Protein AF-A0A9E4C885-F1 (afdb_monomer_lite)

Foldseek 3Di:
DPVVVVVVVVVLVVVVVVPCVPDVPPPPLVVVLVVLCCLLPVVLVVVVVCCVVVVDVDPCVVVCVVSLVSLVVSLVVQLVSDDDPVNVVSNVVSVVVSCVSCVVCVVCVVPVPHVQQWDDPLQVQLVVCQVVCVVHLAEEEEAQLDPLLQCQLPDPDPVSQVVLCCSAVPPNHHDPSRNVHYFYARNPQSLRGDPVNLVSQQVDQKHKYKHQARDPVRVVRNLVSVLVNCVVSNGFRCWDDWDDDGRI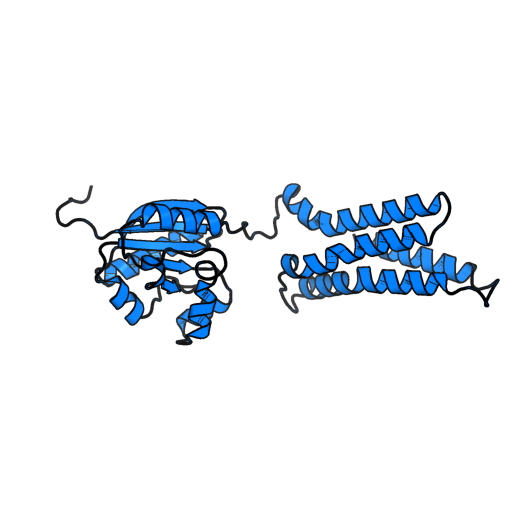IITMGGRDPPPDDDD

pLDDT: mean 81.78, std 16.08, range [41.09, 98.31]

Structure (mmCIF, N/CA/C/O backbone):
data_AF-A0A9E4C885-F1
#
_entry.id   AF-A0A9E4C885-F1
#
loop_
_atom_site.group_PDB
_atom_site.id
_atom_site.type_symbol
_atom_site.label_atom_id
_atom_site.label_alt_id
_atom_site.label_comp_id
_atom_site.label_asym_id
_atom_site.label_entity_id
_atom_site.label_seq_id
_atom_site.pdbx_PDB_ins_code
_atom_site.Cartn_x
_atom_site.Cartn_y
_atom_site.Cartn_z
_atom_site.occupancy
_atom_site.B_iso_or_equiv
_atom_site.auth_seq_id
_atom_site.auth_comp_id
_atom_site.auth_asym_id
_atom_site.auth_atom_id
_atom_site.pdbx_PDB_model_num
ATOM 1 N N . LEU A 1 1 ? 10.538 15.537 -28.843 1.00 47.25 1 LEU A N 1
ATOM 2 C CA . LEU A 1 1 ? 11.527 14.543 -28.350 1.00 47.25 1 LEU A CA 1
ATOM 3 C C . LEU A 1 1 ? 11.621 13.260 -29.200 1.00 47.25 1 LEU A C 1
ATOM 5 O O . LEU A 1 1 ? 12.678 12.651 -29.191 1.00 47.25 1 LEU A O 1
ATOM 9 N N . ALA A 1 2 ? 10.610 12.882 -29.999 1.00 41.09 2 ALA A N 1
ATOM 10 C CA . ALA A 1 2 ? 10.644 11.671 -30.845 1.00 41.09 2 ALA A CA 1
ATOM 11 C C . ALA A 1 2 ? 11.441 11.783 -32.171 1.00 41.09 2 ALA A C 1
ATOM 13 O O . ALA A 1 2 ? 11.669 10.780 -32.840 1.00 41.09 2 ALA A O 1
ATOM 14 N N . LEU A 1 3 ? 11.886 12.983 -32.563 1.00 43.06 3 LEU A N 1
ATOM 15 C CA . LEU A 1 3 ? 12.549 13.202 -33.858 1.00 43.06 3 LEU A CA 1
ATOM 16 C C . LEU A 1 3 ? 13.995 12.688 -33.902 1.00 43.06 3 LEU A C 1
ATOM 18 O O . LEU A 1 3 ? 14.426 12.196 -34.937 1.00 43.06 3 LEU A O 1
ATOM 22 N N . ALA A 1 4 ? 14.732 12.748 -32.791 1.00 47.22 4 ALA A N 1
ATOM 23 C CA . ALA A 1 4 ? 16.130 12.318 -32.734 1.00 47.22 4 ALA A CA 1
ATOM 24 C C . ALA A 1 4 ? 16.346 10.813 -33.028 1.00 47.22 4 ALA A C 1
ATOM 26 O O . ALA A 1 4 ? 17.203 10.503 -33.860 1.00 47.22 4 ALA A O 1
ATOM 27 N N . PRO A 1 5 ? 15.582 9.868 -32.437 1.00 49.72 5 PRO A N 1
ATOM 28 C CA . PRO A 1 5 ? 15.747 8.445 -32.747 1.00 49.72 5 PRO A CA 1
ATOM 29 C C . PRO A 1 5 ? 15.300 8.101 -34.173 1.00 49.72 5 PRO A C 1
ATOM 31 O O . PRO A 1 5 ? 15.963 7.312 -34.843 1.00 49.72 5 PRO A O 1
ATOM 34 N N . ALA A 1 6 ? 14.238 8.742 -34.675 1.00 55.00 6 ALA A N 1
ATOM 35 C CA . ALA A 1 6 ? 13.789 8.575 -36.056 1.00 55.00 6 ALA A CA 1
ATOM 36 C C . ALA A 1 6 ? 14.843 9.071 -37.062 1.00 55.00 6 ALA A C 1
ATOM 38 O O . ALA A 1 6 ? 15.083 8.416 -38.075 1.00 55.00 6 ALA A O 1
ATOM 39 N N . LEU A 1 7 ? 15.531 10.178 -36.756 1.00 57.69 7 LEU A N 1
ATOM 40 C CA . LEU A 1 7 ? 16.620 10.693 -37.585 1.00 57.69 7 LEU A CA 1
ATOM 41 C C . LEU A 1 7 ? 17.836 9.758 -37.572 1.00 57.69 7 LEU A C 1
ATOM 43 O O . LEU A 1 7 ? 18.427 9.518 -38.620 1.00 57.69 7 LEU A O 1
ATOM 47 N N . ALA A 1 8 ? 18.197 9.202 -36.411 1.00 59.59 8 ALA A N 1
ATOM 48 C CA . ALA A 1 8 ? 19.304 8.252 -36.295 1.00 59.59 8 ALA A CA 1
ATOM 49 C C . ALA A 1 8 ? 19.030 6.959 -37.085 1.00 59.59 8 ALA A C 1
ATOM 51 O O . ALA A 1 8 ? 19.899 6.498 -37.827 1.00 59.59 8 ALA A O 1
ATOM 52 N N . LEU A 1 9 ? 17.801 6.433 -37.007 1.00 59.72 9 LEU A N 1
ATOM 53 C CA . LEU A 1 9 ? 17.333 5.300 -37.814 1.00 59.72 9 LEU A CA 1
ATOM 54 C C . LEU A 1 9 ? 17.328 5.625 -39.312 1.00 59.72 9 LEU A C 1
ATOM 56 O O . LEU A 1 9 ? 17.815 4.827 -40.111 1.00 59.72 9 LEU A O 1
ATOM 60 N N . ALA A 1 10 ? 16.848 6.809 -39.700 1.00 63.91 10 ALA A N 1
ATOM 61 C CA . ALA A 1 10 ? 16.803 7.235 -41.098 1.00 63.91 10 ALA A CA 1
ATOM 62 C C . ALA A 1 10 ? 18.205 7.451 -41.695 1.00 63.91 10 ALA A C 1
ATOM 64 O O . ALA A 1 10 ? 18.460 7.070 -42.839 1.00 63.91 10 ALA A O 1
ATOM 65 N N . VAL A 1 11 ? 19.140 8.023 -40.929 1.00 71.12 11 VAL A N 1
ATOM 66 C CA . VAL A 1 11 ? 20.536 8.210 -41.357 1.00 71.12 11 VAL A CA 1
ATOM 67 C C . VAL A 1 11 ? 21.255 6.865 -41.456 1.00 71.12 11 VAL A C 1
ATOM 69 O O . VAL A 1 11 ? 21.945 6.628 -42.449 1.00 71.12 11 VAL A O 1
ATOM 72 N N . ALA A 1 12 ? 21.048 5.960 -40.494 1.00 63.94 12 ALA A N 1
ATOM 73 C CA . ALA A 1 12 ? 21.594 4.605 -40.543 1.00 63.94 12 ALA A CA 1
ATOM 74 C C . ALA A 1 12 ? 21.052 3.815 -41.749 1.00 63.94 12 ALA A C 1
ATOM 76 O O . ALA A 1 12 ? 21.836 3.237 -42.503 1.00 63.94 12 ALA A O 1
ATOM 77 N N . ALA A 1 13 ? 19.741 3.877 -42.004 1.00 64.19 13 ALA A N 1
ATOM 78 C CA . ALA A 1 13 ? 19.102 3.245 -43.160 1.00 64.19 13 ALA A CA 1
ATOM 79 C C . ALA A 1 13 ? 19.601 3.829 -44.493 1.00 64.19 13 ALA A C 1
ATOM 81 O O . ALA A 1 13 ? 19.887 3.093 -45.437 1.00 64.19 13 ALA A O 1
ATOM 82 N N . ARG A 1 14 ? 19.785 5.154 -44.574 1.00 72.56 14 ARG A N 1
ATOM 83 C CA . ARG A 1 14 ? 20.284 5.826 -45.785 1.00 72.56 14 ARG A CA 1
ATOM 84 C C . ARG A 1 14 ? 21.759 5.529 -46.059 1.00 72.56 14 ARG A C 1
ATOM 86 O O . ARG A 1 14 ? 22.156 5.429 -47.220 1.00 72.56 14 ARG A O 1
ATOM 93 N N . GLN A 1 15 ? 22.579 5.381 -45.020 1.00 68.25 15 GLN A N 1
ATOM 94 C CA . GLN A 1 15 ? 23.970 4.941 -45.167 1.00 68.25 15 GLN A CA 1
ATOM 95 C C . GLN A 1 15 ? 24.062 3.460 -45.559 1.00 68.25 15 GLN A C 1
ATOM 97 O O . GLN A 1 15 ? 24.902 3.118 -46.391 1.00 68.25 15 GLN A O 1
ATOM 102 N N . ALA A 1 16 ? 23.169 2.610 -45.042 1.00 56.16 16 ALA A N 1
ATOM 103 C CA . ALA A 1 16 ? 23.054 1.206 -45.441 1.00 56.16 16 ALA A CA 1
ATOM 104 C C . ALA A 1 16 ? 22.648 1.065 -46.919 1.00 56.16 16 ALA A C 1
ATOM 106 O O . ALA A 1 16 ? 23.316 0.363 -47.674 1.00 56.16 16 ALA A O 1
ATOM 107 N N . ALA A 1 17 ? 21.657 1.838 -47.376 1.00 61.31 17 ALA A N 1
ATOM 108 C CA . ALA A 1 17 ? 21.229 1.860 -48.779 1.00 61.31 17 ALA A CA 1
ATOM 109 C C . ALA A 1 17 ? 22.331 2.327 -49.752 1.00 61.31 17 ALA A C 1
ATOM 111 O O . ALA A 1 17 ? 22.323 1.967 -50.928 1.00 61.31 17 ALA A O 1
ATOM 112 N N . ARG A 1 18 ? 23.296 3.127 -49.275 1.00 63.19 18 ARG A N 1
ATOM 113 C CA . ARG A 1 18 ? 24.460 3.558 -50.067 1.00 63.19 18 ARG A CA 1
ATOM 114 C C . ARG A 1 18 ? 25.594 2.529 -50.096 1.00 63.19 18 ARG A C 1
ATOM 116 O O . ARG A 1 18 ? 26.367 2.548 -51.049 1.00 63.19 18 ARG A O 1
ATOM 123 N N . ARG A 1 19 ? 25.708 1.660 -49.085 1.00 57.56 19 ARG A N 1
ATOM 124 C CA . ARG A 1 19 ? 26.754 0.621 -49.000 1.00 57.56 19 ARG A CA 1
ATOM 125 C C . ARG A 1 19 ? 26.338 -0.707 -49.635 1.00 57.56 19 ARG A C 1
ATOM 127 O O . ARG A 1 19 ? 27.160 -1.307 -50.315 1.00 57.56 19 ARG A O 1
ATOM 134 N N . GLY A 1 20 ? 25.057 -1.076 -49.558 1.00 48.47 20 GLY A N 1
ATOM 135 C CA . GLY A 1 20 ? 24.509 -2.311 -50.144 1.00 48.47 20 GLY A CA 1
ATOM 136 C C . GLY A 1 20 ? 24.522 -2.387 -51.678 1.00 48.47 20 GLY A C 1
ATOM 137 O O . GLY A 1 20 ? 23.956 -3.309 -52.251 1.00 48.47 20 GLY A O 1
ATOM 138 N N . ARG A 1 21 ? 25.152 -1.425 -52.365 1.00 54.28 21 ARG A N 1
ATOM 139 C CA . ARG A 1 21 ? 25.348 -1.452 -53.819 1.00 54.28 21 ARG A CA 1
ATOM 140 C C . ARG A 1 21 ? 26.743 -1.943 -54.230 1.00 54.28 21 ARG A C 1
ATOM 142 O O . ARG A 1 21 ? 27.025 -1.922 -55.424 1.00 54.28 21 ARG A O 1
ATOM 149 N N . ARG A 1 22 ? 27.617 -2.330 -53.284 1.00 53.62 22 ARG A N 1
ATOM 150 C CA . ARG A 1 22 ? 28.984 -2.777 -53.607 1.00 53.62 22 ARG A CA 1
ATOM 151 C C . ARG A 1 22 ? 29.329 -4.228 -53.260 1.00 53.62 22 ARG A C 1
ATOM 153 O O . ARG A 1 22 ? 29.942 -4.831 -54.122 1.00 53.62 22 ARG A O 1
ATOM 160 N N . ASP A 1 23 ? 28.874 -4.837 -52.160 1.00 51.31 23 ASP A N 1
ATOM 161 C CA . ASP A 1 23 ? 29.343 -6.193 -51.800 1.00 51.31 23 ASP A CA 1
ATOM 162 C C . ASP A 1 23 ? 28.235 -7.064 -51.172 1.00 51.31 23 ASP A C 1
ATOM 164 O O . ASP A 1 23 ? 28.004 -7.056 -49.968 1.00 51.31 23 ASP A O 1
ATOM 168 N N . ALA A 1 24 ? 27.513 -7.828 -51.997 1.00 53.56 24 ALA A N 1
ATOM 169 C CA . ALA A 1 24 ? 26.330 -8.594 -51.577 1.00 53.56 24 ALA A CA 1
ATOM 170 C C . ALA A 1 24 ? 26.622 -9.945 -50.880 1.00 53.56 24 ALA A C 1
ATOM 172 O O . ALA A 1 24 ? 25.682 -10.685 -50.603 1.00 53.56 24 ALA A O 1
ATOM 173 N N . ALA A 1 25 ? 27.883 -10.290 -50.592 1.00 51.50 25 ALA A N 1
ATOM 174 C CA . ALA A 1 25 ? 28.238 -11.618 -50.069 1.00 51.50 25 ALA A CA 1
ATOM 175 C C . ALA A 1 25 ? 28.645 -11.658 -48.579 1.00 51.50 25 ALA A C 1
ATOM 177 O O . ALA A 1 25 ? 28.503 -12.711 -47.967 1.00 51.50 25 ALA A O 1
ATOM 178 N N . ASP A 1 26 ? 29.042 -10.537 -47.960 1.00 55.53 26 ASP A N 1
ATOM 179 C CA . ASP A 1 26 ? 29.530 -10.507 -46.560 1.00 55.53 26 ASP A CA 1
ATOM 180 C C . ASP A 1 26 ? 28.635 -9.706 -45.583 1.00 55.53 26 ASP A C 1
ATOM 182 O O . ASP A 1 26 ? 28.930 -9.568 -44.390 1.00 55.53 26 ASP A O 1
ATOM 186 N N . ASP A 1 27 ? 27.492 -9.196 -46.049 1.00 57.12 27 ASP A N 1
ATOM 187 C CA . ASP A 1 27 ? 26.715 -8.167 -45.349 1.00 57.12 27 ASP A CA 1
ATOM 188 C C . ASP A 1 27 ? 25.654 -8.714 -44.356 1.00 57.12 27 ASP A C 1
ATOM 190 O O . ASP A 1 27 ? 24.484 -8.330 -44.355 1.00 57.12 27 ASP A O 1
ATOM 194 N N . LEU A 1 28 ? 26.082 -9.555 -43.406 1.00 65.19 28 LEU A N 1
ATOM 195 C CA . LEU A 1 28 ? 25.324 -9.883 -42.180 1.00 65.19 28 LEU A CA 1
ATOM 196 C C . LEU A 1 28 ? 25.400 -8.878 -40.994 1.00 65.19 28 LEU A C 1
ATOM 198 O O . LEU A 1 28 ? 24.630 -9.061 -40.041 1.00 65.19 28 LEU A O 1
ATOM 202 N N . PRO A 1 29 ? 26.259 -7.833 -40.942 1.00 71.38 29 PRO A N 1
ATOM 203 C CA . PRO A 1 29 ? 26.382 -7.007 -39.740 1.00 71.38 29 PRO A CA 1
ATOM 204 C C . PRO A 1 29 ? 25.216 -6.023 -39.572 1.00 71.38 29 PRO A C 1
ATOM 206 O O . PRO A 1 29 ? 24.843 -5.713 -38.442 1.00 71.38 29 PRO A O 1
ATOM 209 N N . TRP A 1 30 ? 24.592 -5.561 -40.660 1.00 73.06 30 TRP A N 1
ATOM 210 C CA . TRP A 1 30 ? 23.489 -4.595 -40.579 1.00 73.06 30 TRP A CA 1
ATOM 211 C C . TRP A 1 30 ? 22.196 -5.236 -40.059 1.00 73.06 30 TRP A C 1
ATOM 213 O O . TRP A 1 30 ? 21.499 -4.625 -39.250 1.00 73.06 30 TRP A O 1
ATOM 223 N N . LEU A 1 31 ? 21.913 -6.484 -40.451 1.00 81.94 31 LEU A N 1
ATOM 224 C CA . LEU A 1 31 ? 20.758 -7.232 -39.956 1.00 81.94 31 LEU A CA 1
ATOM 225 C C . LEU A 1 31 ? 20.878 -7.463 -38.445 1.00 81.94 31 LEU A C 1
ATOM 227 O O . LEU A 1 31 ? 19.907 -7.296 -37.713 1.00 81.94 31 LEU A O 1
ATOM 231 N N . ARG A 1 32 ? 22.091 -7.761 -37.958 1.00 81.25 32 ARG A N 1
ATOM 232 C CA . ARG A 1 32 ? 22.380 -7.890 -36.519 1.00 81.25 32 ARG A CA 1
ATOM 233 C C . ARG A 1 32 ? 22.153 -6.574 -35.777 1.00 81.25 32 ARG A C 1
ATOM 235 O O . ARG A 1 32 ? 21.544 -6.579 -34.712 1.00 81.25 32 ARG A O 1
ATOM 242 N N . VAL A 1 33 ? 22.587 -5.445 -36.344 1.00 81.81 33 VAL A N 1
ATOM 243 C CA . VAL A 1 33 ? 22.332 -4.115 -35.763 1.00 81.81 33 VAL A CA 1
ATOM 244 C C . VAL A 1 33 ? 20.832 -3.826 -35.698 1.00 81.81 33 VAL A C 1
ATOM 246 O O . VAL A 1 33 ? 20.358 -3.377 -34.656 1.00 81.81 33 VAL A O 1
ATOM 249 N N . LEU A 1 34 ? 20.087 -4.124 -36.768 1.00 84.31 34 LEU A N 1
ATOM 250 C CA . LEU A 1 34 ? 18.640 -3.922 -36.826 1.00 84.31 34 LEU A CA 1
ATOM 251 C C . LEU A 1 34 ? 17.905 -4.800 -35.806 1.00 84.31 34 LEU A C 1
ATOM 253 O O . LEU A 1 34 ? 17.050 -4.299 -35.088 1.00 84.31 34 LEU A O 1
ATOM 257 N N . LEU A 1 35 ? 18.279 -6.075 -35.682 1.00 85.44 35 LEU A N 1
ATOM 258 C CA . LEU A 1 35 ? 17.707 -6.994 -34.694 1.00 85.44 35 LEU A CA 1
ATOM 259 C C . LEU A 1 35 ? 17.951 -6.513 -33.260 1.00 85.44 35 LEU A C 1
ATOM 261 O O . LEU A 1 35 ? 17.016 -6.471 -32.462 1.00 85.44 35 LEU A O 1
ATOM 265 N N . VAL A 1 36 ? 19.180 -6.091 -32.944 1.00 84.56 36 VAL A N 1
ATOM 266 C CA . VAL A 1 36 ? 19.524 -5.537 -31.624 1.00 84.56 36 VAL A CA 1
ATOM 267 C C . VAL A 1 36 ? 18.758 -4.238 -31.358 1.00 84.56 36 VAL A C 1
ATOM 269 O O . VAL A 1 36 ? 18.263 -4.040 -30.250 1.00 84.56 36 VAL A O 1
ATOM 272 N N . ALA A 1 37 ? 18.601 -3.376 -32.369 1.00 82.81 37 ALA A N 1
ATOM 273 C CA . ALA A 1 37 ? 17.796 -2.162 -32.259 1.00 82.81 37 ALA A CA 1
ATOM 274 C C . ALA A 1 37 ? 16.317 -2.493 -32.005 1.00 82.81 37 ALA A C 1
ATOM 276 O O . ALA A 1 37 ? 15.713 -1.967 -31.074 1.00 82.81 37 ALA A O 1
ATOM 277 N N . CYS A 1 38 ? 15.730 -3.391 -32.797 1.00 87.12 38 CYS A N 1
ATOM 278 C CA . CYS A 1 38 ? 14.342 -3.804 -32.633 1.00 87.12 38 CYS A CA 1
ATOM 279 C C . CYS A 1 38 ? 14.105 -4.382 -31.236 1.00 87.12 38 CYS A C 1
ATOM 281 O O . CYS A 1 38 ? 13.179 -3.957 -30.552 1.00 87.12 38 CYS A O 1
ATOM 283 N N . TRP A 1 39 ? 14.980 -5.276 -30.777 1.00 87.75 39 TRP A N 1
ATOM 284 C CA . TRP A 1 39 ? 14.888 -5.867 -29.446 1.00 87.75 39 TRP A CA 1
ATOM 285 C C . TRP A 1 39 ? 14.998 -4.829 -28.320 1.00 87.75 39 TRP A C 1
ATOM 287 O O . TRP A 1 39 ? 14.226 -4.880 -27.364 1.00 87.75 39 TRP A O 1
ATOM 297 N N . ALA A 1 40 ? 15.910 -3.860 -28.436 1.00 83.50 40 ALA A N 1
ATOM 298 C CA . ALA A 1 40 ? 16.124 -2.865 -27.389 1.00 83.50 40 ALA A CA 1
ATOM 299 C C . ALA A 1 40 ? 15.066 -1.750 -27.360 1.00 83.50 40 ALA A C 1
ATOM 301 O O . ALA A 1 40 ? 14.765 -1.246 -26.280 1.00 83.50 40 ALA A O 1
ATOM 302 N N . PHE A 1 41 ? 14.509 -1.350 -28.511 1.00 81.50 41 PHE A N 1
ATOM 303 C CA . PHE A 1 41 ? 13.662 -0.150 -28.609 1.00 81.50 41 PHE A CA 1
ATOM 304 C C . PHE A 1 41 ? 12.183 -0.427 -28.850 1.00 81.50 41 PHE A C 1
ATOM 306 O O . PHE A 1 41 ? 11.358 0.366 -28.395 1.00 81.50 41 PHE A O 1
ATOM 313 N N . VAL A 1 42 ? 11.816 -1.529 -29.511 1.00 85.69 42 VAL A N 1
ATOM 314 C CA . VAL A 1 42 ? 10.400 -1.816 -29.795 1.00 85.69 42 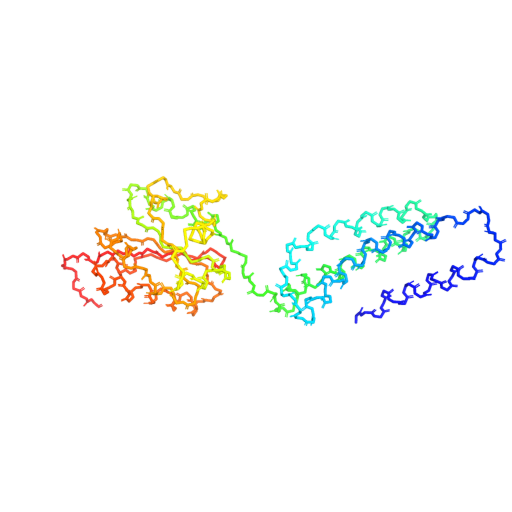VAL A CA 1
ATOM 315 C C . VAL A 1 42 ? 9.614 -2.088 -28.507 1.00 85.69 42 VAL A C 1
ATOM 317 O O . VAL A 1 42 ? 8.597 -1.421 -28.319 1.00 85.69 42 VAL A O 1
ATOM 320 N N . PRO A 1 43 ? 10.058 -2.948 -27.564 1.00 83.69 43 PRO A N 1
ATOM 321 C CA . PRO A 1 43 ? 9.282 -3.203 -26.349 1.00 83.69 43 PRO A CA 1
ATOM 322 C C . PRO A 1 43 ? 9.063 -1.952 -25.474 1.00 83.69 43 PRO A C 1
ATOM 324 O O . PRO A 1 43 ? 7.913 -1.701 -25.106 1.00 83.69 43 PRO A O 1
ATOM 327 N N . PRO A 1 44 ? 10.081 -1.108 -25.180 1.00 77.50 44 PRO A N 1
ATOM 328 C CA . PRO A 1 44 ? 9.857 0.157 -24.477 1.00 77.50 44 PRO A CA 1
ATOM 329 C C . PRO A 1 44 ? 8.939 1.121 -25.233 1.00 77.50 44 PRO A C 1
ATOM 331 O O . PRO A 1 44 ? 8.117 1.782 -24.603 1.00 77.50 44 PRO A O 1
ATOM 334 N N . ALA A 1 45 ? 9.059 1.208 -26.564 1.00 80.25 45 ALA A N 1
ATOM 335 C CA . ALA A 1 45 ? 8.208 2.074 -27.378 1.00 80.25 45 ALA A CA 1
ATOM 336 C C . ALA A 1 45 ? 6.745 1.612 -27.354 1.00 80.25 45 ALA A C 1
ATOM 338 O O . ALA A 1 45 ? 5.851 2.441 -27.196 1.00 80.25 45 ALA A O 1
ATOM 339 N N . CYS A 1 46 ? 6.498 0.301 -27.433 1.00 83.88 46 CYS A N 1
ATOM 340 C CA . CYS A 1 46 ? 5.168 -0.283 -27.270 1.00 83.88 46 CYS A CA 1
ATOM 341 C C . CYS A 1 46 ? 4.611 -0.026 -25.865 1.00 83.88 46 CYS A C 1
ATOM 343 O O . CYS A 1 46 ? 3.473 0.416 -25.741 1.00 83.88 46 CYS A O 1
ATOM 345 N N . LEU A 1 47 ? 5.411 -0.234 -24.813 1.00 78.06 47 LEU A N 1
ATOM 346 C CA . LEU A 1 47 ? 5.007 0.038 -23.429 1.00 78.06 47 LEU A CA 1
ATOM 347 C C . LEU A 1 47 ? 4.633 1.517 -23.236 1.00 78.06 47 LEU A C 1
ATOM 349 O O . LEU A 1 47 ? 3.607 1.833 -22.632 1.00 78.06 47 LEU A O 1
ATOM 353 N N . TRP A 1 48 ? 5.448 2.425 -23.780 1.00 77.12 48 TRP A N 1
ATOM 354 C CA . TRP A 1 48 ? 5.178 3.859 -23.760 1.00 77.12 48 TRP A CA 1
ATOM 355 C C . TRP A 1 48 ? 3.905 4.206 -24.535 1.00 77.12 48 TRP A C 1
ATOM 357 O O . TRP A 1 48 ? 3.067 4.925 -24.003 1.00 77.12 48 TRP A O 1
ATOM 367 N N . ALA A 1 49 ? 3.722 3.665 -25.743 1.00 79.94 49 ALA A N 1
ATOM 368 C CA . ALA A 1 49 ? 2.541 3.916 -26.566 1.00 79.94 49 ALA A CA 1
ATOM 369 C C . ALA A 1 49 ? 1.253 3.420 -25.893 1.00 79.94 49 ALA A C 1
ATOM 371 O O . ALA A 1 49 ? 0.281 4.164 -25.835 1.00 79.94 49 ALA A O 1
ATOM 372 N N . LEU A 1 50 ? 1.262 2.215 -25.313 1.00 80.38 50 LEU A N 1
ATOM 373 C CA . LEU A 1 50 ? 0.125 1.677 -24.554 1.00 80.38 50 LEU A CA 1
ATOM 374 C C . LEU A 1 50 ? -0.248 2.569 -23.365 1.00 80.38 50 LEU A C 1
ATOM 376 O O . LEU A 1 50 ? -1.431 2.761 -23.092 1.00 80.38 50 LEU A O 1
ATOM 380 N N . THR A 1 51 ? 0.760 3.133 -22.695 1.00 71.12 51 THR A N 1
ATOM 381 C CA . THR A 1 51 ? 0.555 4.052 -21.568 1.00 71.12 51 THR A CA 1
ATOM 382 C C . THR A 1 51 ? 0.047 5.416 -22.040 1.00 71.12 51 THR A C 1
ATOM 384 O O . THR A 1 51 ? -0.857 5.978 -21.437 1.00 71.12 51 THR A O 1
ATOM 387 N N . ALA A 1 52 ? 0.616 5.963 -23.118 1.00 73.44 52 ALA A N 1
ATOM 388 C CA . ALA A 1 52 ? 0.255 7.276 -23.652 1.00 73.44 52 ALA A CA 1
ATOM 389 C C . ALA A 1 52 ? -1.150 7.299 -24.272 1.00 73.44 52 ALA A C 1
ATOM 391 O O . ALA A 1 52 ? -1.817 8.328 -24.235 1.00 73.44 52 ALA A O 1
ATOM 392 N N . LEU A 1 53 ? -1.589 6.170 -24.833 1.00 82.38 53 LEU A N 1
ATOM 393 C CA . LEU A 1 53 ? -2.923 5.990 -25.406 1.00 82.38 53 LEU A CA 1
ATOM 394 C C . LEU A 1 53 ? -3.975 5.566 -24.367 1.00 82.38 53 LEU A C 1
ATOM 396 O O . LEU A 1 53 ? -5.117 5.333 -24.745 1.00 82.38 53 LEU A O 1
ATOM 400 N N . ASP A 1 54 ? -3.591 5.430 -23.091 1.00 70.25 54 ASP A N 1
ATOM 401 C CA . ASP A 1 54 ? -4.448 4.979 -21.982 1.00 70.25 54 ASP A CA 1
ATOM 402 C C . ASP A 1 54 ? -5.181 3.647 -22.250 1.00 70.25 54 ASP A C 1
ATOM 404 O O . ASP A 1 54 ? -6.221 3.350 -21.671 1.00 70.25 54 ASP A O 1
ATOM 408 N N . VAL A 1 55 ? -4.627 2.808 -23.135 1.00 77.44 55 VAL A N 1
ATOM 409 C CA . VAL A 1 55 ? -5.194 1.486 -23.465 1.00 77.44 55 VAL A CA 1
ATOM 410 C C . VAL A 1 55 ? -5.047 0.544 -22.272 1.00 77.44 55 VAL A C 1
ATOM 412 O O . VAL A 1 55 ? -5.929 -0.262 -21.985 1.00 77.44 55 VAL A O 1
ATOM 415 N N . ALA A 1 56 ? -3.919 0.653 -21.568 1.00 67.06 56 ALA A N 1
ATOM 416 C CA . ALA A 1 56 ? -3.679 -0.009 -20.298 1.00 67.06 56 ALA A CA 1
ATOM 417 C C . ALA A 1 56 ? -2.767 0.885 -19.440 1.00 67.06 56 ALA A C 1
ATOM 419 O O . ALA A 1 56 ? -1.606 1.087 -19.818 1.00 67.06 56 ALA A O 1
ATOM 420 N N . PRO A 1 57 ? -3.225 1.396 -18.280 1.00 59.16 57 PRO A N 1
ATOM 421 C CA . PRO A 1 57 ? -2.381 2.129 -17.340 1.00 59.16 57 PRO A CA 1
ATOM 422 C C . PRO A 1 57 ? -1.430 1.155 -16.627 1.00 59.16 57 PRO A C 1
ATOM 424 O O . PRO A 1 57 ? -1.578 0.812 -15.451 1.00 59.16 57 PRO A O 1
ATOM 427 N N . LEU A 1 58 ? -0.445 0.655 -17.371 1.00 60.12 58 LEU A N 1
ATOM 428 C CA . LEU A 1 58 ? 0.581 -0.243 -16.870 1.00 60.12 58 LEU A CA 1
ATOM 429 C C . LEU A 1 58 ? 1.460 0.513 -15.875 1.00 60.12 58 LEU A C 1
ATOM 431 O O . LEU A 1 58 ? 1.804 1.680 -16.067 1.00 60.12 58 LEU A O 1
ATOM 435 N N . TRP A 1 59 ? 1.884 -0.162 -14.805 1.00 60.16 59 TRP A N 1
ATOM 436 C CA . TRP A 1 59 ? 2.910 0.372 -13.911 1.00 60.16 59 TRP A CA 1
ATOM 437 C C . TRP A 1 59 ? 4.257 0.333 -14.631 1.00 60.16 59 TRP A C 1
ATOM 439 O O . TRP A 1 59 ? 5.087 -0.540 -14.367 1.00 60.16 59 TRP A O 1
ATOM 449 N N . VAL A 1 60 ? 4.469 1.290 -15.543 1.00 61.09 60 VAL A N 1
ATOM 450 C CA . VAL A 1 60 ? 5.654 1.407 -16.405 1.00 61.09 60 VAL A CA 1
ATOM 451 C C . VAL A 1 60 ? 6.923 1.245 -15.588 1.00 61.09 60 VAL A C 1
ATOM 453 O O . VAL A 1 60 ? 7.837 0.565 -16.021 1.00 61.09 60 VAL A O 1
ATOM 456 N N . ARG A 1 61 ? 6.960 1.760 -14.354 1.00 60.44 61 ARG A N 1
ATOM 457 C CA . ARG A 1 61 ? 8.125 1.629 -13.477 1.00 60.44 61 ARG A CA 1
ATOM 458 C C . ARG A 1 61 ? 8.520 0.180 -13.175 1.00 60.44 61 ARG A C 1
ATOM 460 O O . ARG A 1 61 ? 9.709 -0.082 -13.122 1.00 60.44 61 ARG A O 1
ATOM 467 N N . ARG A 1 62 ? 7.578 -0.753 -12.977 1.00 62.41 62 ARG A N 1
ATOM 468 C CA . ARG A 1 62 ? 7.909 -2.168 -12.703 1.00 62.41 62 ARG A CA 1
ATOM 469 C C . ARG A 1 62 ? 8.288 -2.914 -13.979 1.00 62.41 62 ARG A C 1
ATOM 471 O O . ARG A 1 62 ? 9.272 -3.643 -13.987 1.00 62.41 62 ARG A O 1
ATOM 478 N N . TYR A 1 63 ? 7.546 -2.692 -15.060 1.00 67.06 63 TYR A N 1
ATOM 479 C CA . TYR A 1 63 ? 7.771 -3.394 -16.326 1.00 67.06 63 TYR A CA 1
ATOM 480 C C . TYR A 1 63 ? 8.969 -2.843 -17.114 1.00 67.06 63 TYR A C 1
ATOM 482 O O . TYR A 1 63 ? 9.624 -3.581 -17.846 1.00 67.06 63 TYR A O 1
ATOM 490 N N . ALA A 1 64 ? 9.326 -1.573 -16.910 1.00 70.44 64 ALA A N 1
ATOM 491 C CA . ALA A 1 64 ? 10.499 -0.964 -17.524 1.00 70.44 64 ALA A CA 1
ATOM 492 C C . ALA A 1 64 ? 11.815 -1.464 -16.919 1.00 70.44 64 ALA A C 1
ATOM 494 O O . ALA A 1 64 ? 12.822 -1.370 -17.605 1.00 70.44 64 ALA A O 1
ATOM 495 N N . ILE A 1 65 ? 11.841 -2.033 -15.703 1.00 72.56 65 ILE A N 1
ATOM 496 C CA . ILE A 1 65 ? 13.089 -2.541 -15.094 1.00 72.56 65 ILE A CA 1
ATOM 497 C C . ILE A 1 65 ? 13.716 -3.625 -15.977 1.00 72.56 65 ILE A C 1
ATOM 499 O O . ILE A 1 65 ? 14.910 -3.581 -16.261 1.00 72.56 65 ILE A O 1
ATOM 503 N N . ALA A 1 66 ? 12.907 -4.561 -16.481 1.00 72.44 66 ALA A N 1
ATOM 504 C CA . ALA A 1 66 ? 13.391 -5.588 -17.402 1.00 72.44 66 ALA A CA 1
ATOM 505 C C . ALA A 1 66 ? 13.858 -4.976 -18.735 1.00 72.44 66 ALA A C 1
ATOM 507 O O . ALA A 1 66 ? 14.881 -5.373 -19.291 1.00 72.44 66 ALA A O 1
ATOM 508 N N . ALA A 1 67 ? 13.143 -3.959 -19.218 1.00 75.50 67 ALA A N 1
ATOM 509 C CA . ALA A 1 67 ? 13.462 -3.275 -20.465 1.00 75.50 67 ALA A CA 1
ATOM 510 C C . ALA A 1 67 ? 14.680 -2.331 -20.357 1.00 75.50 67 ALA A C 1
ATOM 512 O O . ALA A 1 67 ? 15.298 -2.015 -21.370 1.00 75.50 67 ALA A O 1
ATOM 513 N N . GLN A 1 68 ? 15.068 -1.907 -19.149 1.00 74.62 68 GLN A N 1
ATOM 514 C CA . GLN A 1 68 ? 16.207 -1.013 -18.898 1.00 74.62 68 GLN A CA 1
ATOM 515 C C . GLN A 1 68 ? 17.563 -1.684 -19.143 1.00 74.62 68 GLN A C 1
ATOM 517 O O . GLN A 1 68 ? 18.539 -0.995 -19.432 1.00 74.62 68 GLN A O 1
ATOM 522 N N . ILE A 1 69 ? 17.641 -3.014 -19.070 1.00 81.62 69 ILE A N 1
ATOM 523 C CA . ILE A 1 69 ? 18.884 -3.752 -19.334 1.00 81.62 69 ILE A CA 1
ATOM 524 C C . ILE A 1 69 ? 19.177 -3.800 -20.843 1.00 81.62 69 ILE A C 1
ATOM 526 O O . ILE A 1 69 ? 20.338 -3.782 -21.258 1.00 81.62 69 ILE A O 1
ATOM 530 N N . ALA A 1 70 ? 18.137 -3.805 -21.681 1.00 81.81 70 ALA A N 1
ATOM 531 C CA . ALA A 1 70 ? 18.278 -3.998 -23.120 1.00 81.81 70 ALA A CA 1
ATOM 532 C C . ALA A 1 70 ? 19.142 -2.923 -23.823 1.00 81.81 70 ALA A C 1
ATOM 534 O O . ALA A 1 70 ? 20.020 -3.303 -24.600 1.00 81.81 70 ALA A O 1
ATOM 535 N N . PRO A 1 71 ? 19.023 -1.613 -23.519 1.00 77.50 71 PRO A N 1
ATOM 536 C CA . PRO A 1 71 ? 19.925 -0.591 -24.056 1.00 77.50 71 PRO A CA 1
ATOM 537 C C . PRO A 1 71 ? 21.395 -0.774 -23.658 1.00 77.50 71 PRO A C 1
ATOM 539 O O . PRO A 1 71 ? 22.276 -0.467 -24.458 1.00 77.50 71 PRO A O 1
ATOM 542 N N . LEU A 1 72 ? 21.679 -1.283 -22.451 1.00 82.19 72 LEU A N 1
ATOM 543 C CA . LEU A 1 72 ? 23.055 -1.531 -21.995 1.00 82.19 72 LEU A CA 1
ATOM 544 C C . LEU A 1 72 ? 23.688 -2.686 -22.775 1.00 82.19 72 LEU A C 1
ATOM 546 O O . LEU A 1 72 ? 24.827 -2.582 -23.235 1.00 82.19 72 LEU A O 1
ATOM 550 N N . VAL A 1 73 ? 22.922 -3.759 -22.986 1.00 84.75 73 VAL A N 1
ATOM 551 C CA . VAL A 1 73 ? 23.344 -4.902 -23.806 1.00 84.75 73 VAL A CA 1
ATOM 552 C C . VAL A 1 73 ? 23.523 -4.476 -25.265 1.00 84.75 73 VAL A C 1
ATOM 554 O O . VAL A 1 73 ? 24.552 -4.775 -25.869 1.00 84.75 73 VAL A O 1
ATOM 557 N N . ALA A 1 74 ? 22.577 -3.710 -25.817 1.00 82.75 74 ALA A N 1
ATOM 558 C CA . ALA A 1 74 ? 22.669 -3.175 -27.173 1.00 82.75 74 ALA A CA 1
ATOM 559 C C . ALA A 1 74 ? 23.902 -2.281 -27.362 1.00 82.75 74 ALA A C 1
ATOM 561 O O . ALA A 1 74 ? 24.610 -2.416 -28.359 1.00 82.75 74 ALA A O 1
ATOM 562 N N . MET A 1 75 ? 24.209 -1.428 -26.379 1.00 82.94 75 MET A N 1
ATOM 563 C CA . MET A 1 75 ? 25.413 -0.598 -26.380 1.00 82.94 75 MET A CA 1
ATOM 564 C C . MET A 1 75 ? 26.684 -1.454 -26.436 1.00 82.94 75 MET A C 1
ATOM 566 O O . MET A 1 75 ? 27.549 -1.195 -27.272 1.00 82.94 75 MET A O 1
ATOM 570 N N . GLY A 1 76 ? 26.790 -2.490 -25.596 1.00 83.94 76 GLY A N 1
ATOM 571 C CA . GLY A 1 76 ? 27.938 -3.403 -25.599 1.00 83.94 76 GLY A CA 1
ATOM 572 C C . GLY A 1 76 ? 28.112 -4.121 -26.940 1.00 83.94 76 GLY A C 1
ATOM 573 O O . GLY A 1 76 ? 29.213 -4.147 -27.497 1.00 83.94 76 GLY A O 1
ATOM 574 N N . LEU A 1 77 ? 27.012 -4.624 -27.506 1.00 84.25 77 LEU A N 1
ATOM 575 C CA . LEU A 1 77 ? 27.010 -5.291 -28.810 1.00 84.25 77 LEU A CA 1
ATOM 576 C C . LEU A 1 77 ? 27.419 -4.341 -29.939 1.00 84.25 77 LEU A C 1
ATOM 578 O O . LEU A 1 77 ? 28.243 -4.698 -30.779 1.00 84.25 77 LEU A O 1
ATOM 582 N N . TRP A 1 78 ? 26.903 -3.113 -29.959 1.00 81.62 78 TRP A N 1
ATOM 583 C CA . TRP A 1 78 ? 27.258 -2.141 -30.991 1.00 81.62 78 TRP A CA 1
ATOM 584 C C . TRP A 1 78 ? 28.701 -1.653 -30.868 1.00 81.62 78 TRP A C 1
ATOM 586 O O . TRP A 1 78 ? 29.390 -1.558 -31.882 1.00 81.62 78 TRP A O 1
ATOM 596 N N . VAL A 1 79 ? 29.207 -1.415 -29.656 1.00 82.81 79 VAL A N 1
ATOM 597 C CA . VAL A 1 79 ? 30.627 -1.076 -29.451 1.00 82.81 79 VAL A CA 1
ATOM 598 C C . VAL A 1 79 ? 31.544 -2.198 -29.953 1.00 82.81 79 VAL A C 1
ATOM 600 O O . VAL A 1 79 ? 32.603 -1.899 -30.505 1.00 82.81 79 VAL A O 1
ATOM 603 N N . GLY A 1 80 ? 31.134 -3.464 -29.819 1.00 81.38 80 GLY A N 1
ATOM 604 C CA . GLY A 1 80 ? 31.860 -4.613 -30.370 1.00 81.38 80 GLY A CA 1
ATOM 605 C C . GLY A 1 80 ? 31.783 -4.735 -31.898 1.00 81.38 80 GLY A C 1
ATOM 606 O O . GLY A 1 80 ? 32.742 -5.181 -32.526 1.00 81.38 80 GLY A O 1
ATOM 607 N N . LEU A 1 81 ? 30.668 -4.319 -32.508 1.00 81.38 81 LEU A N 1
ATOM 608 C CA . LEU A 1 81 ? 30.452 -4.386 -33.960 1.00 81.38 81 LEU A CA 1
ATOM 609 C C . LEU A 1 81 ? 31.132 -3.241 -34.730 1.00 81.38 81 LEU A C 1
ATOM 611 O O . LEU A 1 81 ? 31.549 -3.435 -35.872 1.00 81.38 81 LEU A O 1
ATOM 615 N N . PHE A 1 82 ? 31.266 -2.052 -34.136 1.00 80.06 82 PHE A N 1
ATOM 616 C CA . PHE A 1 82 ? 31.888 -0.895 -34.788 1.00 80.06 82 PHE A CA 1
ATOM 617 C C . PHE A 1 82 ? 33.379 -0.765 -34.441 1.00 80.06 82 PHE A C 1
ATOM 619 O O . PHE A 1 82 ? 33.781 -0.798 -33.281 1.00 80.06 82 PHE A O 1
ATOM 626 N N . ARG A 1 83 ? 34.226 -0.529 -35.453 1.00 81.25 83 ARG A N 1
ATOM 627 C CA . ARG A 1 83 ? 35.663 -0.246 -35.272 1.00 81.25 83 ARG A CA 1
ATOM 628 C C . ARG A 1 83 ? 35.965 1.257 -35.358 1.00 81.25 83 ARG A C 1
ATOM 630 O O . ARG A 1 83 ? 35.221 2.028 -35.963 1.00 81.25 83 ARG A O 1
ATOM 637 N N . GLY A 1 84 ? 37.084 1.676 -34.763 1.00 85.25 84 GLY A N 1
ATOM 638 C CA . GLY A 1 84 ? 37.591 3.052 -34.849 1.00 85.25 84 GLY A CA 1
ATOM 639 C C . GLY A 1 84 ? 36.795 4.080 -34.034 1.00 85.25 84 GLY A C 1
ATOM 640 O O . GLY A 1 84 ? 36.117 3.737 -33.068 1.00 85.25 84 GLY A O 1
ATOM 641 N N . ARG A 1 85 ? 36.883 5.367 -34.409 1.00 84.50 85 ARG A N 1
ATOM 642 C CA . ARG A 1 85 ? 36.224 6.487 -33.697 1.00 84.50 85 ARG A CA 1
ATOM 643 C C . ARG A 1 85 ? 34.694 6.373 -33.656 1.00 84.50 85 ARG A C 1
ATOM 645 O O . ARG A 1 85 ? 34.075 6.897 -32.735 1.00 84.50 85 ARG A O 1
ATOM 652 N N . THR A 1 86 ? 34.089 5.649 -34.595 1.00 79.00 86 THR A N 1
ATOM 653 C CA . THR A 1 86 ? 32.635 5.439 -34.676 1.00 79.00 86 THR A CA 1
ATOM 654 C C . THR A 1 86 ? 32.071 4.740 -33.437 1.00 79.00 86 THR A C 1
ATOM 656 O O . THR A 1 86 ? 30.975 5.081 -33.002 1.00 79.00 86 THR A O 1
ATOM 659 N N . ARG A 1 87 ? 32.829 3.828 -32.805 1.00 83.44 87 ARG A N 1
ATOM 660 C CA . ARG A 1 87 ? 32.374 3.103 -31.602 1.00 83.44 87 ARG A CA 1
ATOM 661 C C . ARG A 1 87 ? 32.077 4.032 -30.422 1.00 83.44 87 ARG A C 1
ATOM 663 O O . ARG A 1 87 ? 31.135 3.794 -29.677 1.00 83.44 87 ARG A O 1
ATOM 670 N N . TRP A 1 88 ? 32.851 5.110 -30.282 1.00 83.31 88 TRP A N 1
ATOM 671 C CA . TRP A 1 88 ? 32.678 6.088 -29.208 1.00 83.31 88 TRP A CA 1
ATOM 672 C C . TRP A 1 88 ? 31.419 6.919 -29.408 1.00 83.31 88 TRP A C 1
ATOM 674 O O . TRP A 1 88 ? 30.665 7.113 -28.464 1.00 83.31 88 TRP A O 1
ATOM 684 N N . TRP A 1 89 ? 31.150 7.344 -30.643 1.00 83.38 89 TRP A N 1
ATOM 685 C CA . TRP A 1 89 ? 29.931 8.081 -30.969 1.00 83.38 89 TRP A CA 1
ATOM 686 C C . TRP A 1 89 ? 28.676 7.225 -30.812 1.00 83.38 89 TRP A C 1
ATOM 688 O O . TRP A 1 89 ? 27.683 7.705 -30.273 1.00 83.38 89 TRP A O 1
ATOM 698 N N . VAL A 1 90 ? 28.729 5.953 -31.220 1.00 79.06 90 VAL A N 1
ATOM 699 C CA . VAL A 1 90 ? 27.612 5.015 -31.029 1.00 79.06 90 VAL A CA 1
ATOM 700 C C . VAL A 1 90 ? 27.388 4.732 -29.543 1.00 79.06 90 VAL A C 1
ATOM 702 O O . VAL A 1 90 ? 26.251 4.806 -29.082 1.00 79.06 90 VAL A O 1
ATOM 705 N N . GLY A 1 91 ? 28.455 4.490 -28.776 1.00 79.50 91 GLY A N 1
ATOM 706 C CA . GLY A 1 91 ? 28.372 4.326 -27.323 1.00 79.50 91 GLY A CA 1
ATOM 707 C C . GLY A 1 91 ? 27.792 5.561 -26.629 1.00 79.50 91 GLY A C 1
ATOM 708 O O . GLY A 1 91 ? 26.859 5.441 -25.839 1.00 79.50 91 GLY A O 1
ATOM 709 N N . LEU A 1 92 ? 28.268 6.758 -26.988 1.00 82.94 92 LEU A N 1
ATOM 710 C CA . LEU A 1 92 ? 27.769 8.023 -26.448 1.00 82.94 92 LEU A CA 1
ATOM 711 C C . LEU A 1 92 ? 26.295 8.255 -26.799 1.00 82.94 92 LEU A C 1
ATOM 713 O O . LEU A 1 92 ? 25.524 8.654 -25.932 1.00 82.94 92 LEU A O 1
ATOM 717 N N . ALA A 1 93 ? 25.881 7.970 -28.037 1.00 79.62 93 ALA A N 1
ATOM 718 C CA . ALA A 1 93 ? 24.485 8.084 -28.455 1.00 79.62 93 ALA A CA 1
ATOM 719 C C . ALA A 1 93 ? 23.573 7.115 -27.682 1.00 79.62 93 ALA A C 1
ATOM 721 O O . ALA A 1 93 ? 22.481 7.502 -27.268 1.00 79.62 93 ALA A O 1
ATOM 722 N N . CYS A 1 94 ? 24.030 5.883 -27.426 1.00 76.56 94 CYS A N 1
ATOM 723 C CA . CYS A 1 94 ? 23.300 4.917 -26.598 1.00 76.56 94 CYS A CA 1
ATOM 724 C C . CYS A 1 94 ? 23.188 5.376 -25.151 1.00 76.56 94 CYS A C 1
ATOM 726 O O . CYS A 1 94 ? 22.100 5.328 -24.585 1.00 76.56 94 CYS A O 1
ATOM 728 N N . ALA A 1 95 ? 24.291 5.847 -24.566 1.00 78.69 95 ALA A N 1
ATOM 729 C CA . ALA A 1 95 ? 24.312 6.364 -23.205 1.00 78.69 95 ALA A CA 1
ATOM 730 C C . ALA A 1 95 ? 23.401 7.592 -23.065 1.00 78.69 95 ALA A C 1
ATOM 732 O O . ALA A 1 95 ? 22.596 7.653 -22.141 1.00 78.69 95 ALA A O 1
ATOM 733 N N . ALA A 1 96 ? 23.450 8.528 -24.016 1.00 78.69 96 ALA A N 1
ATOM 734 C CA . ALA A 1 96 ? 22.576 9.697 -24.044 1.00 78.69 96 ALA A CA 1
ATOM 735 C C . ALA A 1 96 ? 21.099 9.303 -24.188 1.00 78.69 96 ALA A C 1
ATOM 737 O O . ALA A 1 96 ? 20.249 9.843 -23.488 1.00 78.69 96 ALA A O 1
ATOM 738 N N . MET A 1 97 ? 20.783 8.333 -25.046 1.00 72.50 97 MET A N 1
ATOM 739 C CA . MET A 1 97 ? 19.418 7.834 -25.219 1.00 72.50 97 MET A CA 1
ATOM 740 C C . MET A 1 97 ? 18.921 7.065 -23.990 1.00 72.50 97 MET A C 1
ATOM 742 O O . MET A 1 97 ? 17.775 7.251 -23.588 1.00 72.50 97 MET A O 1
ATOM 746 N N . PHE A 1 98 ? 19.774 6.263 -23.348 1.00 76.31 98 PHE A N 1
ATOM 747 C CA . PHE A 1 98 ? 19.473 5.614 -22.071 1.00 76.31 98 PHE A CA 1
ATOM 748 C C . PHE A 1 98 ? 19.213 6.659 -20.983 1.00 76.31 98 PHE A C 1
ATOM 750 O O . PHE A 1 98 ? 18.207 6.578 -20.280 1.00 76.31 98 PHE A O 1
ATOM 757 N N . MET A 1 99 ? 20.066 7.679 -20.885 1.00 75.44 99 MET A N 1
ATOM 758 C CA . MET A 1 99 ? 19.876 8.785 -19.952 1.00 75.44 99 MET A CA 1
ATOM 759 C C . MET A 1 99 ? 18.662 9.647 -20.291 1.00 75.44 99 MET A C 1
ATOM 761 O O . MET A 1 99 ? 18.071 10.184 -19.373 1.00 75.44 99 MET A O 1
ATOM 765 N N . ALA A 1 100 ? 18.241 9.765 -21.551 1.00 68.94 100 ALA A N 1
ATOM 766 C CA . ALA A 1 100 ? 17.023 10.482 -21.931 1.00 68.94 100 ALA A CA 1
ATOM 767 C C . ALA A 1 100 ? 15.753 9.664 -21.638 1.00 68.94 100 ALA A C 1
ATOM 769 O O . ALA A 1 100 ? 14.780 10.202 -21.114 1.00 68.94 100 ALA A O 1
ATOM 770 N N . ALA A 1 101 ? 15.777 8.356 -21.912 1.00 67.06 101 ALA A N 1
ATOM 771 C CA . ALA A 1 101 ? 14.672 7.439 -21.627 1.00 67.06 101 ALA A CA 1
ATOM 772 C C . ALA A 1 101 ? 14.430 7.293 -20.117 1.00 67.06 101 ALA A C 1
ATOM 774 O O . ALA A 1 101 ? 13.292 7.337 -19.655 1.00 67.06 101 ALA A O 1
ATOM 775 N N . ASN A 1 102 ? 15.508 7.200 -19.335 1.00 66.06 102 ASN A N 1
ATOM 776 C CA . ASN A 1 102 ? 15.444 7.246 -17.873 1.00 66.06 102 ASN A CA 1
ATOM 777 C C . ASN A 1 102 ? 15.424 8.689 -17.340 1.00 66.06 102 ASN A C 1
ATOM 779 O O . ASN A 1 102 ? 15.098 8.935 -16.184 1.00 66.06 102 ASN A O 1
ATOM 783 N N . GLY A 1 103 ? 15.703 9.666 -18.196 1.00 58.97 103 GLY A N 1
ATOM 784 C CA . GLY A 1 103 ? 15.710 11.091 -17.893 1.00 58.97 103 GLY A CA 1
ATOM 785 C C . GLY A 1 103 ? 14.325 11.624 -17.578 1.00 58.97 103 GLY A C 1
ATOM 786 O O . GLY A 1 103 ? 14.221 12.553 -16.798 1.00 58.97 103 GLY A O 1
ATOM 787 N N . ALA A 1 104 ? 13.260 10.998 -18.086 1.00 52.84 104 ALA A N 1
ATOM 788 C CA . ALA A 1 104 ? 11.888 11.264 -17.649 1.00 52.84 104 ALA A CA 1
ATOM 789 C C . ALA A 1 104 ? 11.607 10.764 -16.213 1.00 52.84 104 ALA A C 1
ATOM 791 O O . ALA A 1 104 ? 10.727 11.286 -15.534 1.00 52.84 104 ALA A O 1
ATOM 792 N N . GLN A 1 105 ? 12.368 9.780 -15.715 1.00 53.78 105 GLN A N 1
ATOM 793 C CA . GLN A 1 105 ? 12.339 9.391 -14.298 1.00 53.78 105 GLN A CA 1
ATOM 794 C C . GLN A 1 105 ? 13.157 10.380 -13.452 1.00 53.78 105 GLN A C 1
ATOM 796 O O . GLN A 1 105 ? 12.730 10.756 -12.363 1.00 53.78 105 GLN A O 1
ATOM 801 N N . LEU A 1 106 ? 14.282 10.874 -13.984 1.00 47.19 106 LEU A N 1
ATOM 802 C CA . LEU A 1 106 ? 15.085 11.938 -13.367 1.00 47.19 106 LEU A CA 1
ATOM 803 C C . LEU A 1 106 ? 14.431 13.327 -13.485 1.00 47.19 106 LEU A C 1
ATOM 805 O O . LEU A 1 106 ? 14.689 14.192 -12.659 1.00 47.19 106 LEU A O 1
ATOM 809 N N . SER A 1 107 ? 13.539 13.575 -14.448 1.00 44.84 107 SER A N 1
ATOM 810 C CA . SER A 1 107 ? 12.829 14.852 -14.573 1.00 44.84 107 SER A CA 1
ATOM 811 C C . SER A 1 107 ? 11.809 15.034 -13.456 1.00 44.84 107 SER A C 1
ATOM 813 O O . SER A 1 107 ? 11.440 16.167 -13.178 1.00 44.84 107 SER A O 1
ATOM 815 N N . GLY A 1 108 ? 11.409 13.962 -12.764 1.00 47.09 108 GLY A N 1
ATOM 816 C CA . GLY A 1 108 ? 10.714 14.064 -11.479 1.00 47.09 108 GLY A CA 1
ATOM 817 C C . GLY A 1 108 ? 11.550 14.784 -10.412 1.00 47.09 108 GLY A C 1
ATOM 818 O O . GLY A 1 108 ? 10.985 15.471 -9.570 1.00 47.09 108 GLY A O 1
ATOM 819 N N . ILE A 1 109 ? 12.883 14.709 -10.501 1.00 49.00 109 ILE A N 1
ATOM 820 C CA . ILE A 1 109 ? 13.828 15.427 -9.630 1.00 49.00 109 ILE A CA 1
ATOM 821 C C . ILE A 1 109 ? 13.966 16.896 -10.068 1.00 49.00 109 ILE A C 1
ATOM 823 O O . ILE A 1 109 ? 14.079 17.775 -9.223 1.00 49.00 109 ILE A O 1
ATOM 827 N N . PHE A 1 110 ? 13.910 17.184 -11.375 1.00 44.06 110 PHE A N 1
ATOM 828 C CA . PHE A 1 110 ? 14.172 18.532 -11.911 1.00 44.06 110 PHE A CA 1
ATOM 829 C C . PHE A 1 110 ? 12.928 19.388 -12.224 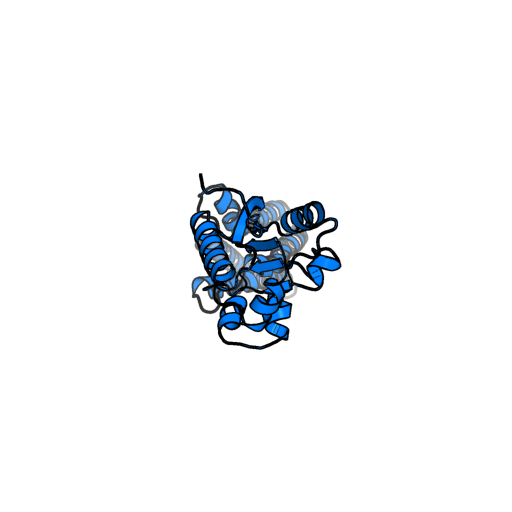1.00 44.06 110 PHE A C 1
ATOM 831 O O . PHE A 1 110 ? 13.056 20.601 -12.333 1.00 44.06 110 PHE A O 1
ATOM 838 N N . HIS A 1 111 ? 11.736 18.800 -12.387 1.00 42.19 111 HIS A N 1
ATOM 839 C CA . HIS A 1 111 ? 10.521 19.504 -12.846 1.00 42.19 111 HIS A CA 1
ATOM 840 C C . HIS A 1 111 ? 9.312 19.374 -11.902 1.00 42.19 111 HIS A C 1
ATOM 842 O O . HIS A 1 111 ? 8.214 19.793 -12.265 1.00 42.19 111 HIS A O 1
ATOM 848 N N . GLY A 1 112 ? 9.459 18.776 -10.713 1.00 46.09 112 GLY A N 1
ATOM 849 C CA . GLY A 1 112 ? 8.412 18.755 -9.673 1.00 46.09 112 GLY A CA 1
ATOM 850 C C . GLY A 1 112 ? 7.104 18.029 -10.031 1.00 46.09 112 GLY A C 1
ATOM 851 O O . GLY A 1 112 ? 6.191 17.980 -9.215 1.00 46.09 112 GLY A O 1
ATOM 852 N N . ARG A 1 113 ? 6.988 17.440 -11.227 1.00 42.94 113 ARG A N 1
ATOM 853 C CA . ARG A 1 113 ? 5.882 16.557 -11.629 1.00 42.94 113 ARG A CA 1
ATOM 854 C C . ARG A 1 113 ? 6.378 15.121 -11.646 1.00 42.94 113 ARG A C 1
ATOM 856 O O . ARG A 1 113 ? 6.683 14.545 -12.688 1.00 42.94 113 ARG A O 1
ATOM 863 N N . VAL A 1 114 ? 6.519 14.582 -10.444 1.00 47.00 114 VAL A N 1
ATOM 864 C CA . VAL A 1 114 ? 6.772 13.166 -10.187 1.00 47.00 114 VAL A CA 1
ATOM 865 C C . VAL A 1 114 ? 5.522 12.391 -10.615 1.00 47.00 114 VAL A C 1
ATOM 867 O O . VAL A 1 114 ? 4.402 12.861 -10.434 1.00 47.00 114 VAL A O 1
ATOM 870 N N . VAL A 1 115 ? 5.682 11.201 -11.198 1.00 48.88 115 VAL A N 1
ATOM 871 C CA . VAL A 1 115 ? 4.593 10.214 -11.228 1.00 48.88 115 VAL A CA 1
ATOM 872 C C . VAL A 1 115 ? 4.283 9.895 -9.764 1.00 48.88 115 VAL A C 1
ATOM 874 O O . VAL A 1 115 ? 4.994 9.128 -9.122 1.00 48.88 115 VAL A O 1
ATOM 877 N N . ASP A 1 116 ? 3.279 10.596 -9.244 1.00 51.66 116 ASP A N 1
ATOM 878 C CA . ASP A 1 116 ? 3.102 11.032 -7.853 1.00 51.66 116 ASP A CA 1
ATOM 879 C C . ASP A 1 116 ? 2.589 9.913 -6.930 1.00 51.66 116 ASP A C 1
ATOM 881 O O . ASP A 1 116 ? 1.562 10.013 -6.250 1.00 51.66 116 ASP A O 1
ATOM 885 N N . ARG A 1 117 ? 3.266 8.763 -6.960 1.00 56.81 117 ARG A N 1
ATOM 886 C CA . ARG A 1 117 ? 3.128 7.759 -5.911 1.00 56.81 117 ARG A CA 1
ATOM 887 C C . ARG A 1 117 ? 4.352 7.857 -5.013 1.00 56.81 117 ARG A C 1
ATOM 889 O O . ARG A 1 117 ? 5.409 7.368 -5.422 1.00 56.81 117 ARG A O 1
ATOM 896 N N . PRO A 1 118 ? 4.226 8.475 -3.820 1.00 61.34 118 PRO A N 1
ATOM 897 C CA . PRO A 1 118 ? 5.292 8.434 -2.833 1.00 61.34 118 PRO A CA 1
ATOM 898 C C . PRO A 1 118 ? 5.724 6.982 -2.619 1.00 61.34 118 PRO A C 1
ATOM 900 O O . PRO A 1 118 ? 4.904 6.057 -2.628 1.00 61.34 118 PRO A O 1
ATOM 903 N N . GLN A 1 119 ? 7.034 6.788 -2.532 1.00 74.81 119 GLN A N 1
ATOM 904 C CA . GLN A 1 119 ? 7.640 5.489 -2.296 1.00 74.81 119 GLN A CA 1
ATOM 905 C C . GLN A 1 119 ? 7.133 4.947 -0.963 1.00 74.81 119 GLN A C 1
ATOM 907 O O . GLN A 1 119 ? 7.514 5.473 0.057 1.00 74.81 119 GLN A O 1
ATOM 912 N N . GLN A 1 120 ? 6.290 3.916 -0.967 1.00 88.81 120 GLN A N 1
ATOM 913 C CA . GLN A 1 120 ? 5.686 3.402 0.264 1.00 88.81 120 GLN A CA 1
ATOM 914 C C . GLN A 1 120 ? 6.711 2.656 1.129 1.00 88.81 120 GLN A C 1
ATOM 916 O O . GLN A 1 120 ? 7.100 1.536 0.778 1.00 88.81 120 GLN A O 1
ATOM 921 N N . ASP A 1 121 ? 7.111 3.233 2.266 1.00 93.12 121 ASP A N 1
ATOM 922 C CA . ASP A 1 121 ? 8.006 2.574 3.228 1.00 93.12 121 ASP A CA 1
ATOM 923 C C . ASP A 1 121 ? 7.238 1.672 4.211 1.00 93.12 121 ASP A C 1
ATOM 925 O O . ASP A 1 121 ? 7.107 1.920 5.413 1.00 93.12 121 ASP A O 1
ATOM 929 N N . TRP A 1 122 ? 6.728 0.563 3.671 1.00 95.31 122 TRP A N 1
ATOM 930 C CA . TRP A 1 122 ? 6.073 -0.488 4.453 1.00 95.31 122 TRP A CA 1
ATOM 931 C C . TRP A 1 122 ? 7.003 -1.142 5.476 1.00 95.31 122 TRP A C 1
ATOM 933 O O . TRP A 1 122 ? 6.528 -1.619 6.506 1.00 95.31 122 TRP A O 1
ATOM 943 N N . ARG A 1 123 ? 8.317 -1.172 5.212 1.00 95.75 123 ARG A N 1
ATOM 944 C CA . ARG A 1 123 ? 9.299 -1.802 6.099 1.00 95.75 123 ARG A CA 1
ATOM 945 C C . ARG A 1 123 ? 9.328 -1.080 7.439 1.00 95.75 123 ARG A C 1
ATOM 947 O O . ARG A 1 123 ? 9.174 -1.724 8.476 1.00 95.75 123 ARG A O 1
ATOM 954 N N . SER A 1 124 ? 9.512 0.237 7.406 1.00 96.19 124 SER A N 1
ATOM 955 C CA . SER A 1 124 ? 9.596 1.050 8.620 1.00 96.19 124 SER A CA 1
ATOM 956 C C . SER A 1 124 ? 8.253 1.128 9.341 1.00 96.19 124 SER A C 1
ATOM 958 O O . SER A 1 124 ? 8.224 1.012 10.563 1.00 96.19 124 SER A O 1
ATOM 960 N N . ALA A 1 125 ? 7.139 1.202 8.603 1.00 97.19 125 ALA A N 1
ATOM 961 C CA . ALA A 1 125 ? 5.797 1.169 9.189 1.00 97.19 125 ALA A CA 1
ATOM 962 C C . ALA A 1 125 ? 5.521 -0.131 9.968 1.00 97.19 125 ALA A C 1
ATOM 964 O O . ALA A 1 125 ? 5.061 -0.088 11.107 1.00 97.19 125 ALA A O 1
ATOM 965 N N . VAL A 1 126 ? 5.840 -1.292 9.384 1.00 97.38 126 VAL A N 1
ATOM 966 C CA . VAL A 1 126 ? 5.687 -2.592 10.059 1.00 97.38 126 VAL A CA 1
ATOM 967 C C . VAL A 1 126 ? 6.637 -2.712 11.250 1.00 97.38 126 VAL A C 1
ATOM 969 O O . VAL A 1 126 ? 6.228 -3.194 12.303 1.00 97.38 126 VAL A O 1
ATOM 972 N N . ALA A 1 127 ? 7.883 -2.244 11.122 1.00 96.81 127 ALA A N 1
ATOM 973 C CA . ALA A 1 127 ? 8.834 -2.240 12.232 1.00 96.81 127 ALA A CA 1
ATOM 974 C C . ALA A 1 127 ? 8.345 -1.375 13.405 1.00 96.81 127 ALA A C 1
ATOM 976 O O . ALA A 1 127 ? 8.451 -1.792 14.555 1.00 96.81 127 ALA A O 1
ATOM 977 N N . ALA A 1 128 ? 7.766 -0.206 13.122 1.00 96.75 128 ALA A N 1
ATOM 978 C CA . ALA A 1 128 ? 7.198 0.672 14.138 1.00 96.75 128 ALA A CA 1
ATOM 979 C C . ALA A 1 128 ? 6.033 0.014 14.886 1.00 96.75 128 ALA A C 1
ATOM 981 O O . ALA A 1 128 ? 6.005 0.061 16.115 1.00 96.75 128 ALA A O 1
ATOM 982 N N . VAL A 1 129 ? 5.121 -0.651 14.164 1.00 96.69 129 VAL A N 1
ATOM 983 C CA . VAL A 1 129 ? 4.026 -1.406 14.793 1.00 96.69 129 VAL A CA 1
ATOM 984 C C . VAL A 1 129 ? 4.576 -2.547 15.638 1.00 96.69 129 VAL A C 1
ATOM 986 O O . VAL A 1 129 ? 4.233 -2.617 16.806 1.00 96.69 129 VAL A O 1
ATOM 989 N N . ASN A 1 130 ? 5.482 -3.378 15.118 1.00 96.00 130 ASN A N 1
ATOM 990 C CA . ASN A 1 130 ? 6.049 -4.497 15.882 1.00 96.00 130 ASN A CA 1
ATOM 991 C C . ASN A 1 130 ? 6.776 -4.040 17.158 1.00 96.00 130 ASN A C 1
ATOM 993 O O . ASN A 1 130 ? 6.693 -4.704 18.186 1.00 96.00 130 ASN A O 1
ATOM 997 N N . ASN A 1 131 ? 7.480 -2.904 17.105 1.00 95.19 131 ASN A N 1
ATOM 998 C CA . ASN A 1 131 ? 8.170 -2.348 18.270 1.00 95.19 131 ASN A CA 1
ATOM 999 C C . ASN A 1 131 ? 7.191 -1.790 19.312 1.00 95.19 131 ASN A C 1
ATOM 1001 O O . ASN A 1 131 ? 7.452 -1.889 20.508 1.00 95.19 131 ASN A O 1
ATOM 1005 N N . ALA A 1 132 ? 6.078 -1.199 18.873 1.00 92.44 132 ALA A N 1
ATOM 1006 C CA . ALA A 1 132 ? 5.066 -0.637 19.765 1.00 92.44 132 ALA A CA 1
ATOM 1007 C C . ALA A 1 132 ? 4.062 -1.686 20.276 1.00 92.44 132 ALA A C 1
ATOM 1009 O O . ALA A 1 132 ? 3.494 -1.521 21.350 1.00 92.44 132 ALA A O 1
ATOM 1010 N N . ALA A 1 133 ? 3.854 -2.766 19.523 1.00 85.94 133 ALA A N 1
ATOM 1011 C CA . ALA A 1 133 ? 2.890 -3.818 19.815 1.00 85.94 133 ALA A CA 1
ATOM 1012 C C . ALA A 1 133 ? 3.433 -4.905 20.754 1.00 85.94 133 ALA A C 1
ATOM 1014 O O . ALA A 1 133 ? 2.705 -5.854 21.047 1.00 85.94 133 ALA A O 1
ATOM 1015 N N . VAL A 1 134 ? 4.673 -4.787 21.250 1.00 82.25 134 VAL A N 1
ATOM 1016 C CA . VAL A 1 134 ? 5.284 -5.766 22.163 1.00 82.25 134 VAL A CA 1
ATOM 1017 C C . VAL A 1 134 ? 4.374 -5.998 23.375 1.00 82.25 134 VAL A C 1
ATOM 1019 O O . VAL A 1 134 ? 4.172 -5.112 24.200 1.00 82.25 134 VAL A O 1
ATOM 1022 N N . GLY A 1 135 ? 3.819 -7.209 23.478 1.00 77.81 135 GLY A N 1
ATOM 1023 C CA . GLY A 1 135 ? 2.910 -7.602 24.561 1.00 77.81 135 GLY A CA 1
ATOM 1024 C C . GLY A 1 135 ? 1.433 -7.243 24.346 1.00 77.81 135 GLY A C 1
ATOM 1025 O O . GLY A 1 135 ? 0.609 -7.581 25.193 1.00 77.81 135 GLY A O 1
ATOM 1026 N N . SER A 1 136 ? 1.077 -6.614 23.223 1.00 85.81 136 SER A N 1
ATOM 1027 C CA . SER A 1 136 ? -0.312 -6.359 22.823 1.00 85.81 136 SER A CA 1
ATOM 1028 C C . SER A 1 136 ? -0.803 -7.400 21.805 1.00 85.81 136 SER A C 1
ATOM 1030 O O . SER A 1 136 ? -0.058 -7.848 20.934 1.00 85.81 136 SER A O 1
ATOM 1032 N N . ASP A 1 137 ? -2.079 -7.778 21.897 1.00 91.25 137 ASP A N 1
ATOM 1033 C CA . ASP A 1 137 ? -2.787 -8.591 20.889 1.00 91.25 137 ASP A CA 1
ATOM 1034 C C . ASP A 1 137 ? -3.811 -7.722 20.138 1.00 91.25 137 ASP A C 1
ATOM 1036 O O . ASP A 1 137 ? -4.966 -8.101 19.933 1.00 91.25 137 ASP A O 1
ATOM 1040 N N . TRP A 1 138 ? -3.429 -6.478 19.838 1.00 95.19 138 TRP A N 1
ATOM 1041 C CA . TRP A 1 138 ? -4.318 -5.520 19.187 1.00 95.19 138 TRP A CA 1
ATOM 1042 C C . TRP A 1 138 ? -4.445 -5.825 17.688 1.00 95.19 138 TRP A C 1
ATOM 1044 O O . TRP A 1 138 ? -3.437 -6.067 17.023 1.00 95.19 138 TRP A O 1
ATOM 1054 N N . PRO A 1 139 ? -5.665 -5.795 17.120 1.00 96.94 139 PRO A N 1
ATOM 1055 C CA . PRO A 1 139 ? -5.869 -5.993 15.692 1.00 96.94 139 PRO A CA 1
ATOM 1056 C C . PRO A 1 139 ? -5.208 -4.883 14.869 1.00 96.94 139 PRO A C 1
ATOM 1058 O O . PRO A 1 139 ? -5.168 -3.723 15.290 1.00 96.94 139 PRO A O 1
ATOM 1061 N N . ALA A 1 140 ? -4.754 -5.224 13.660 1.00 97.56 140 ALA A N 1
ATOM 1062 C CA . ALA A 1 140 ? -4.226 -4.256 12.702 1.00 97.56 140 ALA A CA 1
ATOM 1063 C C . ALA A 1 140 ? -5.132 -4.127 11.471 1.00 97.56 140 ALA A C 1
ATOM 1065 O O . ALA A 1 140 ? -5.356 -5.074 10.715 1.00 97.56 140 ALA A O 1
ATOM 1066 N N . LEU A 1 141 ? -5.630 -2.913 11.260 1.00 98.25 141 LEU A N 1
ATOM 1067 C CA . LEU A 1 141 ? -6.377 -2.483 10.090 1.00 98.25 141 LEU A CA 1
ATOM 1068 C C . LEU A 1 141 ? -5.402 -2.006 9.008 1.00 98.25 141 LEU A C 1
ATOM 1070 O O . LEU A 1 141 ? -4.550 -1.157 9.272 1.00 98.25 141 LEU A O 1
ATOM 1074 N N . VAL A 1 142 ? -5.522 -2.512 7.782 1.00 98.00 142 VAL A N 1
ATOM 1075 C CA . VAL A 1 142 ? -4.525 -2.278 6.726 1.00 98.00 142 VAL A CA 1
ATOM 1076 C C . VAL A 1 142 ? -5.176 -1.763 5.449 1.00 98.00 142 VAL A C 1
ATOM 1078 O O . VAL A 1 142 ? -5.998 -2.449 4.849 1.00 98.00 142 VAL A O 1
ATOM 1081 N N . ARG A 1 143 ? -4.768 -0.578 4.981 1.00 97.31 143 ARG A N 1
ATOM 1082 C CA . ARG A 1 143 ? -5.175 -0.008 3.681 1.00 97.31 143 ARG A CA 1
ATOM 1083 C C . ARG A 1 143 ? -3.964 0.067 2.749 1.00 97.31 143 ARG A C 1
ATOM 1085 O O . ARG A 1 143 ? -3.140 0.966 2.895 1.00 97.31 143 ARG A O 1
ATOM 1092 N N . SER A 1 144 ? -3.863 -0.839 1.776 1.00 92.75 144 SER A N 1
ATOM 1093 C CA . SER A 1 144 ? -2.677 -0.994 0.911 1.00 92.75 144 SER A CA 1
ATOM 1094 C C . SER A 1 144 ? -2.632 -0.103 -0.344 1.00 92.75 144 SER A C 1
ATOM 1096 O O . SER A 1 144 ? -1.621 -0.090 -1.041 1.00 92.75 144 SER A O 1
ATOM 1098 N N . ASP A 1 145 ? -3.691 0.669 -0.630 1.00 90.94 145 ASP A N 1
ATOM 1099 C CA . ASP A 1 145 ? -3.874 1.452 -1.879 1.00 90.94 145 ASP A CA 1
ATOM 1100 C C . ASP A 1 145 ? -3.787 0.594 -3.164 1.00 90.94 145 ASP A C 1
ATOM 1102 O O . ASP A 1 145 ? -3.576 1.126 -4.256 1.00 90.94 145 ASP A O 1
ATOM 1106 N N . LEU A 1 146 ? -3.962 -0.731 -3.046 1.00 90.56 146 LEU A N 1
ATOM 1107 C CA . LEU A 1 146 ? -4.136 -1.634 -4.186 1.00 90.56 146 LEU A CA 1
ATOM 1108 C C . LEU A 1 146 ? -5.475 -1.339 -4.875 1.00 90.56 146 LEU A C 1
ATOM 1110 O O . LEU A 1 146 ? -6.458 -0.970 -4.219 1.00 90.56 146 LEU A O 1
ATOM 1114 N N . ILE A 1 147 ? -5.508 -1.468 -6.203 1.00 87.19 147 ILE A N 1
ATOM 1115 C CA . ILE A 1 147 ? -6.699 -1.131 -7.001 1.00 87.19 147 ILE A CA 1
ATOM 1116 C C . ILE A 1 147 ? -7.827 -2.132 -6.735 1.00 87.19 147 ILE A C 1
ATOM 1118 O O . ILE A 1 147 ? -8.987 -1.738 -6.617 1.00 87.19 147 ILE A O 1
ATOM 1122 N N . GLU A 1 148 ? -7.450 -3.387 -6.503 1.00 93.69 148 GLU A N 1
ATOM 1123 C CA . GLU A 1 148 ? -8.297 -4.509 -6.109 1.00 93.69 148 GLU A CA 1
ATOM 1124 C C . GLU A 1 148 ? -8.958 -4.239 -4.746 1.00 93.69 148 GLU A C 1
ATOM 1126 O O . GLU A 1 148 ? -10.083 -4.654 -4.489 1.00 93.69 148 GLU A O 1
ATOM 1131 N N . GLY A 1 149 ? -8.331 -3.420 -3.889 1.00 92.94 149 GLY A N 1
ATOM 1132 C CA . GLY A 1 149 ? -8.889 -3.022 -2.593 1.00 92.94 149 GLY A CA 1
ATOM 1133 C C . GLY A 1 149 ? -10.208 -2.245 -2.683 1.00 92.94 149 GLY A C 1
ATOM 1134 O O . GLY A 1 149 ? -10.881 -2.067 -1.670 1.00 92.94 149 GLY A O 1
ATOM 1135 N N . ARG A 1 150 ? -10.618 -1.777 -3.870 1.00 93.50 150 ARG A N 1
ATOM 1136 C CA . ARG A 1 150 ? -11.962 -1.216 -4.089 1.00 93.50 150 ARG A CA 1
ATOM 1137 C C . ARG A 1 150 ? -13.056 -2.283 -3.998 1.00 93.50 150 ARG A C 1
ATOM 1139 O O . ARG A 1 150 ? -14.155 -1.985 -3.535 1.00 93.50 150 ARG A O 1
ATOM 1146 N N . GLU A 1 151 ? -12.759 -3.509 -4.413 1.00 94.38 151 GLU A N 1
ATOM 1147 C CA . GLU A 1 151 ? -13.724 -4.611 -4.466 1.00 94.38 151 GLU A CA 1
ATOM 1148 C C . GLU A 1 151 ? -14.060 -5.156 -3.073 1.00 94.38 151 GLU A C 1
ATOM 1150 O O . GLU A 1 151 ? -15.122 -5.745 -2.884 1.00 94.38 151 GLU A O 1
ATOM 1155 N N . LEU A 1 152 ? -13.234 -4.863 -2.060 1.00 95.19 152 LEU A N 1
ATOM 1156 C CA . LEU A 1 152 ? -13.499 -5.213 -0.659 1.00 95.19 152 LEU A CA 1
ATOM 1157 C C . LEU A 1 152 ? -14.806 -4.618 -0.106 1.00 95.19 152 LEU A C 1
ATOM 1159 O O . LEU A 1 152 ? -15.311 -5.117 0.896 1.00 95.19 152 LEU A O 1
ATOM 1163 N N . GLU A 1 153 ? -15.359 -3.563 -0.722 1.00 91.81 153 GLU A N 1
ATOM 1164 C CA . GLU A 1 153 ? -16.648 -2.991 -0.299 1.00 91.81 153 GLU A CA 1
ATOM 1165 C C . GLU A 1 153 ? -17.839 -3.918 -0.575 1.00 91.81 153 GLU A C 1
ATOM 1167 O O . GLU A 1 153 ? -18.877 -3.774 0.071 1.00 91.81 153 GLU A O 1
ATOM 1172 N N . THR A 1 154 ? -17.718 -4.807 -1.562 1.00 92.38 154 THR A N 1
ATOM 1173 C CA . THR A 1 154 ? -18.837 -5.607 -2.082 1.00 92.38 154 THR A CA 1
ATOM 1174 C C . THR A 1 154 ? -18.524 -7.091 -2.199 1.00 92.38 154 THR A C 1
ATOM 1176 O O . THR A 1 154 ? -19.447 -7.889 -2.313 1.00 92.38 154 THR A O 1
ATOM 1179 N N . SER A 1 155 ? -17.247 -7.466 -2.206 1.00 92.38 155 SER A N 1
ATOM 1180 C CA . SER A 1 155 ? -16.805 -8.849 -2.318 1.00 92.38 155 SER A CA 1
ATOM 1181 C C . SER A 1 155 ? -16.518 -9.431 -0.943 1.00 92.38 155 SER A C 1
ATOM 1183 O O . SER A 1 155 ? -15.831 -8.800 -0.131 1.00 92.38 155 SER A O 1
ATOM 1185 N N . ASP A 1 156 ? -16.997 -10.657 -0.714 1.00 90.44 156 ASP A N 1
ATOM 1186 C CA . ASP A 1 156 ? -16.644 -11.457 0.454 1.00 90.44 156 ASP A CA 1
ATOM 1187 C C . ASP A 1 156 ? -15.383 -12.317 0.269 1.00 90.44 156 ASP A C 1
ATOM 1189 O O . ASP A 1 156 ? -14.914 -12.910 1.243 1.00 90.44 156 ASP A O 1
ATOM 1193 N N . ASP A 1 157 ? -14.787 -12.298 -0.928 1.00 96.06 157 ASP A N 1
ATOM 1194 C CA . ASP A 1 157 ? -13.690 -13.174 -1.344 1.00 96.06 157 ASP A CA 1
ATOM 1195 C C . ASP A 1 157 ? -12.487 -13.135 -0.388 1.00 96.06 157 ASP A C 1
ATOM 1197 O O . ASP A 1 157 ? -11.952 -12.080 -0.025 1.00 96.06 157 ASP A O 1
ATOM 1201 N N . ARG A 1 158 ? -12.071 -14.331 0.029 1.00 95.44 158 ARG A N 1
ATOM 1202 C CA . ARG A 1 158 ? -10.943 -14.552 0.923 1.00 95.44 158 ARG A CA 1
ATOM 1203 C C . ARG A 1 158 ? -9.612 -14.264 0.232 1.00 95.44 158 ARG A C 1
ATOM 1205 O O . ARG A 1 158 ? -8.747 -13.661 0.866 1.00 95.44 158 ARG A O 1
ATOM 1212 N N . GLU A 1 159 ? -9.448 -14.655 -1.028 1.00 96.88 159 GLU A N 1
ATOM 1213 C CA . GLU A 1 159 ? -8.186 -14.463 -1.754 1.00 96.88 159 GLU A CA 1
ATOM 1214 C C . GLU A 1 159 ? -7.911 -12.975 -1.961 1.00 96.88 159 GLU A C 1
ATOM 1216 O O . GLU A 1 159 ? -6.810 -12.500 -1.680 1.00 96.88 159 GLU A O 1
ATOM 1221 N N . LEU A 1 160 ? -8.942 -12.209 -2.326 1.00 96.31 160 LEU A N 1
ATOM 1222 C CA . LEU A 1 160 ? -8.874 -10.752 -2.406 1.00 96.31 160 LEU A CA 1
ATOM 1223 C C . LEU A 1 160 ? -8.443 -10.111 -1.076 1.00 96.31 160 LEU A C 1
ATOM 1225 O O . LEU A 1 160 ? -7.589 -9.221 -1.049 1.00 96.31 160 LEU A O 1
ATOM 1229 N N . ARG A 1 161 ? -9.008 -10.564 0.051 1.00 96.31 161 ARG A N 1
ATOM 1230 C CA . ARG A 1 161 ? -8.626 -10.071 1.385 1.00 96.31 161 ARG A CA 1
ATOM 1231 C C . ARG A 1 161 ? -7.161 -10.357 1.694 1.00 96.31 161 ARG A C 1
ATOM 1233 O O . ARG A 1 161 ? -6.454 -9.458 2.148 1.00 96.31 161 ARG A O 1
ATOM 1240 N N . GLU A 1 162 ? -6.710 -11.585 1.451 1.00 96.31 162 GLU A N 1
ATOM 1241 C CA . GLU A 1 162 ? -5.316 -11.988 1.661 1.00 96.31 162 GLU A CA 1
ATOM 1242 C C . GLU A 1 162 ? -4.369 -11.193 0.747 1.00 96.31 162 GLU A C 1
ATOM 1244 O O . GLU A 1 162 ? -3.342 -10.686 1.209 1.00 96.31 162 GLU A O 1
ATOM 1249 N N . TYR A 1 163 ? -4.764 -10.971 -0.510 1.00 96.25 163 TYR A N 1
ATOM 1250 C CA . TYR A 1 163 ? -4.037 -10.141 -1.467 1.00 96.25 163 TYR A CA 1
ATOM 1251 C C . TYR A 1 163 ? -3.868 -8.698 -0.968 1.00 96.25 163 TYR A C 1
ATOM 1253 O O . TYR A 1 163 ? -2.758 -8.155 -0.966 1.00 96.25 163 TYR A O 1
ATOM 1261 N N . CYS A 1 164 ? -4.938 -8.084 -0.452 1.00 96.38 164 CYS A N 1
ATOM 1262 C CA . CYS A 1 164 ? -4.891 -6.728 0.100 1.00 96.38 164 CYS A CA 1
ATOM 1263 C C . CYS A 1 164 ? -3.996 -6.584 1.341 1.00 96.38 164 CYS A C 1
ATOM 1265 O O . CYS A 1 164 ? -3.566 -5.465 1.643 1.00 96.38 164 CYS A O 1
ATOM 1267 N N . LEU A 1 165 ? -3.676 -7.691 2.017 1.00 97.19 165 LEU A N 1
ATOM 1268 C CA . LEU A 1 165 ? -2.789 -7.756 3.181 1.00 97.19 165 LEU A CA 1
ATOM 1269 C C . LEU A 1 165 ? -1.337 -8.117 2.836 1.00 97.19 165 LEU A C 1
ATOM 1271 O O . LEU A 1 165 ? -0.488 -8.135 3.733 1.00 97.19 165 LEU A O 1
ATOM 1275 N N . LEU A 1 166 ? -1.006 -8.388 1.568 1.00 95.25 166 LEU A N 1
ATOM 1276 C CA . LEU A 1 166 ? 0.353 -8.765 1.156 1.00 95.25 166 LEU A CA 1
ATOM 1277 C C . LEU A 1 166 ? 1.464 -7.831 1.662 1.00 95.25 166 LEU A C 1
ATOM 1279 O O . LEU A 1 166 ? 2.503 -8.359 2.074 1.00 95.25 166 LEU A O 1
ATOM 1283 N N . PRO A 1 167 ? 1.292 -6.491 1.714 1.00 94.44 167 PRO A N 1
ATOM 1284 C CA . PRO A 1 167 ? 2.352 -5.605 2.196 1.00 94.44 167 PRO A CA 1
ATOM 1285 C C . PRO A 1 167 ? 2.819 -5.890 3.628 1.00 94.44 167 PRO A C 1
ATOM 1287 O O . PRO A 1 167 ? 3.974 -5.614 3.938 1.00 94.44 167 PRO A O 1
ATOM 1290 N N . VAL A 1 168 ? 1.948 -6.461 4.472 1.00 96.19 168 VAL A N 1
ATOM 1291 C CA . VAL A 1 168 ? 2.227 -6.750 5.892 1.00 96.19 168 VAL A CA 1
ATOM 1292 C C . VAL A 1 168 ? 2.280 -8.251 6.224 1.00 96.19 168 VAL A C 1
ATOM 1294 O O . VAL A 1 168 ? 2.472 -8.630 7.382 1.00 96.19 168 VAL A O 1
ATOM 1297 N N . THR A 1 169 ? 2.091 -9.121 5.226 1.00 95.50 169 THR A N 1
ATOM 1298 C CA . THR A 1 169 ? 2.114 -10.590 5.389 1.00 95.50 169 THR A CA 1
ATOM 1299 C C . THR A 1 169 ? 3.211 -11.285 4.579 1.00 95.50 169 THR A C 1
ATOM 1301 O O . THR A 1 169 ? 3.591 -12.412 4.918 1.00 95.50 169 THR A O 1
ATOM 1304 N N . SER A 1 170 ? 3.741 -10.628 3.542 1.00 92.38 170 SER A N 1
ATOM 1305 C CA . SER A 1 170 ? 4.759 -11.175 2.641 1.00 92.38 170 SER A CA 1
ATOM 1306 C C . SER A 1 170 ? 6.183 -10.869 3.131 1.00 92.38 170 SER A C 1
ATOM 1308 O O . SER A 1 170 ? 6.676 -11.559 4.030 1.00 92.38 170 SER A O 1
ATOM 1310 N N . ILE A 1 171 ? 6.837 -9.854 2.550 1.00 90.56 171 ILE A N 1
ATOM 1311 C CA . ILE A 1 171 ? 8.243 -9.485 2.798 1.00 90.56 171 ILE A CA 1
ATOM 1312 C C . ILE A 1 171 ? 8.405 -8.823 4.170 1.00 90.56 171 ILE A C 1
ATOM 1314 O O . ILE A 1 171 ? 9.333 -9.146 4.908 1.00 90.56 171 ILE A O 1
ATOM 1318 N N . TYR A 1 172 ? 7.493 -7.916 4.521 1.00 93.00 172 TYR A N 1
ATOM 1319 C CA . TYR A 1 172 ? 7.455 -7.256 5.823 1.00 93.00 172 TYR A CA 1
ATOM 1320 C C . TYR A 1 172 ? 6.321 -7.879 6.617 1.00 93.00 172 TYR A C 1
ATOM 1322 O O . TYR A 1 172 ? 5.185 -7.891 6.152 1.00 93.00 172 TYR A O 1
ATOM 1330 N N . ARG A 1 173 ? 6.633 -8.460 7.774 1.00 95.50 173 ARG A N 1
ATOM 1331 C CA . ARG A 1 173 ? 5.670 -9.233 8.558 1.00 95.50 173 ARG A CA 1
ATOM 1332 C C . ARG A 1 173 ? 5.416 -8.552 9.886 1.00 95.50 173 ARG A C 1
ATOM 1334 O O . ARG A 1 173 ? 6.362 -8.263 10.620 1.00 95.50 173 ARG A O 1
ATOM 1341 N N . LEU A 1 174 ? 4.140 -8.344 10.182 1.00 94.69 174 LEU A N 1
ATOM 1342 C CA . LEU A 1 174 ? 3.719 -8.049 11.544 1.00 94.69 174 LEU A CA 1
ATOM 1343 C C . LEU A 1 174 ? 4.034 -9.243 12.457 1.00 94.69 174 LEU A C 1
ATOM 1345 O O . LEU A 1 174 ? 4.134 -10.385 11.984 1.00 94.69 174 LEU A O 1
ATOM 1349 N N . ASP A 1 175 ? 4.222 -8.967 13.744 1.00 92.88 175 ASP A N 1
ATOM 1350 C CA . ASP A 1 175 ? 4.453 -9.985 14.766 1.00 92.88 175 ASP A CA 1
ATOM 1351 C C . ASP A 1 175 ? 3.331 -11.043 14.807 1.00 92.88 175 ASP A C 1
ATOM 1353 O O . ASP A 1 175 ? 2.250 -10.889 14.236 1.00 92.88 175 ASP A O 1
ATOM 1357 N N . ALA A 1 176 ? 3.601 -12.179 15.453 1.00 86.38 176 ALA A N 1
ATOM 1358 C CA . ALA A 1 176 ? 2.702 -13.329 15.408 1.00 86.38 176 ALA A CA 1
ATOM 1359 C C . ALA A 1 176 ? 1.341 -13.089 16.085 1.00 86.38 176 ALA A C 1
ATOM 1361 O O . ALA A 1 176 ? 0.382 -13.773 15.722 1.00 86.38 176 ALA A O 1
ATOM 1362 N N . THR A 1 177 ? 1.249 -12.174 17.054 1.00 87.56 177 THR A N 1
ATOM 1363 C CA . THR A 1 177 ? -0.003 -11.844 17.751 1.00 87.56 177 THR A CA 1
ATOM 1364 C C . THR A 1 177 ? -0.859 -10.946 16.866 1.00 87.56 177 THR A C 1
ATOM 1366 O O . THR A 1 177 ? -1.933 -11.357 16.423 1.00 87.56 177 THR A O 1
ATOM 1369 N N . THR A 1 178 ? -0.312 -9.808 16.445 1.00 87.94 178 THR A N 1
ATOM 1370 C CA . THR A 1 178 ? -0.963 -8.841 15.553 1.00 87.94 178 THR A CA 1
ATOM 1371 C C . THR A 1 178 ? -1.353 -9.479 14.215 1.00 87.94 178 THR A C 1
ATOM 1373 O O . THR A 1 178 ? -2.452 -9.262 13.698 1.00 87.94 178 THR A O 1
ATOM 1376 N N . ARG A 1 179 ? -0.495 -10.345 13.654 1.00 87.12 179 ARG A N 1
ATOM 1377 C CA . ARG A 1 179 ? -0.743 -11.034 12.374 1.00 87.12 179 ARG A CA 1
ATOM 1378 C C . ARG A 1 179 ? -1.968 -11.950 12.394 1.00 87.12 179 ARG A C 1
ATOM 1380 O O . ARG A 1 179 ? -2.536 -12.213 11.334 1.00 87.12 179 ARG A O 1
ATOM 1387 N N . ARG A 1 180 ? -2.394 -12.449 13.558 1.00 88.38 180 ARG A N 1
ATOM 1388 C CA . ARG A 1 180 ? -3.605 -13.287 13.657 1.00 88.38 180 ARG A CA 1
ATOM 1389 C C . ARG A 1 180 ? -4.888 -12.481 13.462 1.00 88.38 180 ARG A C 1
ATOM 1391 O O . ARG A 1 180 ? -5.930 -13.076 13.205 1.00 88.38 180 ARG A O 1
ATOM 1398 N N . ARG A 1 181 ? -4.819 -11.150 13.568 1.00 93.12 181 ARG A N 1
ATOM 1399 C CA . ARG A 1 181 ? -5.977 -10.249 13.584 1.00 93.12 181 ARG A CA 1
ATOM 1400 C C . ARG A 1 181 ? -5.790 -9.094 12.598 1.00 93.12 181 ARG A C 1
ATOM 1402 O O . ARG A 1 181 ? -5.793 -7.922 12.970 1.00 93.12 181 ARG A O 1
ATOM 1409 N N . LEU A 1 182 ? -5.607 -9.442 11.325 1.00 96.62 182 LEU A N 1
ATOM 1410 C CA . LEU A 1 182 ? -5.484 -8.472 10.239 1.00 96.62 182 LEU A CA 1
ATOM 1411 C C . LEU A 1 182 ? -6.835 -8.206 9.579 1.00 96.62 182 LEU A C 1
ATOM 1413 O O . LEU A 1 182 ? -7.525 -9.135 9.156 1.00 96.62 182 LEU A O 1
ATOM 1417 N N . VAL A 1 183 ? -7.173 -6.928 9.436 1.00 97.06 183 VAL A N 1
ATOM 1418 C CA . VAL A 1 183 ? -8.411 -6.476 8.797 1.00 97.06 183 VAL A CA 1
ATOM 1419 C C . VAL A 1 183 ? -8.059 -5.625 7.576 1.00 97.06 183 VAL A C 1
ATOM 1421 O O . VAL A 1 183 ? -7.558 -4.510 7.737 1.00 97.06 183 VAL A O 1
ATOM 1424 N N . PRO A 1 184 ? -8.287 -6.108 6.341 1.00 97.62 184 PRO A N 1
ATOM 1425 C CA . PRO A 1 184 ? -8.065 -5.296 5.155 1.00 97.62 184 PRO A CA 1
ATOM 1426 C C . PRO A 1 184 ? -9.149 -4.218 5.052 1.00 97.62 184 PRO A C 1
ATOM 1428 O O . PRO A 1 184 ? -10.337 -4.486 5.227 1.00 97.62 184 PRO A O 1
ATOM 1431 N N . LEU A 1 185 ? -8.738 -2.989 4.751 1.00 97.75 185 LEU A N 1
ATOM 1432 C CA . LEU A 1 185 ? -9.629 -1.852 4.565 1.00 97.75 185 LEU A CA 1
ATOM 1433 C C . LEU A 1 185 ? -9.832 -1.546 3.079 1.00 97.75 185 LEU A C 1
ATOM 1435 O O . LEU A 1 185 ? -8.850 -1.519 2.329 1.00 97.75 185 LEU A O 1
ATOM 1439 N N . PRO A 1 186 ? -11.065 -1.208 2.656 1.00 96.44 186 PRO A N 1
ATOM 1440 C CA . PRO A 1 186 ? -11.309 -0.774 1.292 1.00 96.44 186 PRO A CA 1
ATOM 1441 C C . PRO A 1 186 ? -10.546 0.501 0.921 1.00 96.44 186 PRO A C 1
ATOM 1443 O O . PRO A 1 186 ? -10.400 1.430 1.724 1.00 96.44 186 PRO A O 1
ATOM 1446 N N . THR A 1 187 ? -10.116 0.588 -0.338 1.00 93.62 187 THR A N 1
ATOM 1447 C CA . THR A 1 187 ? -9.348 1.741 -0.833 1.00 93.62 187 THR A CA 1
ATOM 1448 C C . THR A 1 187 ? -10.196 3.019 -0.859 1.00 93.62 187 THR A C 1
ATOM 1450 O O . THR A 1 187 ? -9.701 4.083 -0.481 1.00 93.62 187 THR A O 1
ATOM 1453 N N . THR A 1 188 ? -11.465 2.947 -1.267 1.00 91.38 188 THR A N 1
ATOM 1454 C CA . THR A 1 188 ? -12.341 4.119 -1.465 1.00 91.38 188 THR A CA 1
ATOM 1455 C C . THR A 1 188 ? -13.097 4.549 -0.210 1.00 91.38 188 THR A C 1
ATOM 1457 O O . THR A 1 188 ? -13.163 5.745 0.078 1.00 91.38 188 THR A O 1
ATOM 1460 N N . ARG A 1 189 ? -13.642 3.601 0.560 1.00 94.38 189 ARG A N 1
ATOM 1461 C CA . ARG A 1 189 ? -14.370 3.870 1.809 1.00 94.38 189 ARG A CA 1
ATOM 1462 C C . ARG A 1 189 ? -13.814 3.015 2.948 1.00 94.38 189 ARG A C 1
ATOM 1464 O O . ARG A 1 189 ? -14.443 2.027 3.321 1.00 94.38 189 ARG A O 1
ATOM 1471 N N . PRO A 1 190 ? -12.672 3.389 3.549 1.00 94.44 190 PRO A N 1
ATOM 1472 C CA . PRO A 1 190 ? -12.060 2.628 4.643 1.00 94.44 190 PRO A CA 1
ATOM 1473 C C . PRO A 1 190 ? -12.968 2.477 5.876 1.00 94.44 190 PRO A C 1
ATOM 1475 O O . PRO A 1 190 ? -12.725 1.614 6.708 1.00 94.44 190 PRO A O 1
ATOM 1478 N N . GLY A 1 191 ? -14.034 3.277 5.997 1.00 92.88 191 GLY A N 1
ATOM 1479 C CA . GLY A 1 191 ? -15.054 3.084 7.030 1.00 92.88 191 GLY A CA 1
ATOM 1480 C C . GLY A 1 191 ? -16.066 1.955 6.755 1.00 92.88 191 GLY A C 1
ATOM 1481 O O . GLY A 1 191 ? -16.835 1.595 7.642 1.00 92.88 191 GLY A O 1
ATOM 1482 N N . ARG A 1 192 ? -16.117 1.380 5.550 1.00 93.56 192 ARG A N 1
ATOM 1483 C CA . ARG A 1 192 ? -17.006 0.247 5.241 1.00 93.56 192 ARG A CA 1
ATOM 1484 C C . ARG A 1 192 ? -16.325 -1.080 5.566 1.00 93.56 192 ARG A C 1
ATOM 1486 O O . ARG A 1 192 ? -15.907 -1.809 4.677 1.00 93.56 192 ARG A O 1
ATOM 1493 N N . MET A 1 193 ? -16.204 -1.364 6.857 1.00 92.94 193 MET A N 1
ATOM 1494 C CA . MET A 1 193 ? -15.728 -2.654 7.359 1.00 92.94 193 MET A CA 1
ATOM 1495 C C . MET A 1 193 ? -16.881 -3.656 7.468 1.00 92.94 193 MET A C 1
ATOM 1497 O O . MET A 1 193 ? -18.031 -3.260 7.679 1.00 92.94 193 MET A O 1
ATOM 1501 N N . ARG A 1 194 ? -16.577 -4.954 7.357 1.00 92.50 194 ARG A N 1
ATOM 1502 C CA . ARG A 1 194 ? -17.580 -6.005 7.570 1.00 92.50 194 ARG A CA 1
ATOM 1503 C C . ARG A 1 194 ? -17.952 -6.082 9.048 1.00 92.50 194 ARG A C 1
ATOM 1505 O O . ARG A 1 194 ? -17.117 -5.851 9.921 1.00 92.50 194 ARG A O 1
ATOM 1512 N N . SER A 1 195 ? -19.185 -6.486 9.341 1.00 92.81 195 SER A N 1
ATOM 1513 C CA . SER A 1 195 ? -19.643 -6.639 10.727 1.00 92.81 195 SER A CA 1
ATOM 1514 C C . SER A 1 195 ? -18.801 -7.644 11.517 1.00 92.81 195 SER A C 1
ATOM 1516 O O . SER A 1 195 ? -18.524 -7.394 12.683 1.00 92.81 195 SER A O 1
ATOM 1518 N N . ALA A 1 196 ? -18.339 -8.728 10.884 1.00 93.06 196 ALA A N 1
ATOM 1519 C CA . ALA A 1 196 ? -17.454 -9.707 11.520 1.00 93.06 196 ALA A CA 1
ATOM 1520 C C . ALA A 1 196 ? -16.101 -9.096 11.927 1.00 93.06 196 ALA A C 1
ATOM 1522 O O . ALA A 1 196 ? -15.625 -9.337 13.032 1.00 93.06 196 ALA A O 1
ATOM 1523 N N . ASP A 1 197 ? -15.518 -8.246 11.074 1.00 95.00 197 ASP A N 1
ATOM 1524 C CA . ASP A 1 197 ? -14.263 -7.548 11.374 1.00 95.00 197 ASP A CA 1
ATOM 1525 C C . ASP A 1 197 ? -14.450 -6.580 12.550 1.00 95.00 197 ASP A C 1
ATOM 1527 O O . ASP A 1 197 ? -13.641 -6.531 13.473 1.00 95.00 197 ASP A O 1
ATOM 1531 N N . LEU A 1 198 ? -15.569 -5.853 12.565 1.00 95.06 198 LEU A N 1
ATOM 1532 C CA . LEU A 1 198 ? -15.905 -4.940 13.656 1.00 95.06 198 LEU A CA 1
ATOM 1533 C C . LEU A 1 198 ? -16.161 -5.668 14.978 1.00 95.06 198 LEU A C 1
ATOM 1535 O O . LEU A 1 198 ? -15.708 -5.204 16.023 1.00 95.06 198 LEU A O 1
ATOM 1539 N N . GLN A 1 199 ? -16.843 -6.814 14.936 1.00 94.38 199 GLN A N 1
ATOM 1540 C CA . GLN A 1 199 ? -17.049 -7.677 16.101 1.00 94.38 199 GLN A CA 1
ATOM 1541 C C . GLN A 1 199 ? -15.735 -8.264 16.618 1.00 94.38 199 GLN A C 1
ATOM 1543 O O . GLN A 1 199 ? -15.583 -8.418 17.825 1.00 94.38 199 GLN A O 1
ATOM 1548 N N . ALA A 1 200 ? -14.775 -8.548 15.735 1.00 92.06 200 ALA A N 1
ATOM 1549 C CA . ALA A 1 200 ? -13.449 -9.007 16.131 1.00 92.06 200 ALA A CA 1
ATOM 1550 C C . ALA A 1 200 ? -12.607 -7.890 16.770 1.00 92.06 200 ALA A C 1
ATOM 1552 O O . ALA A 1 200 ? -11.796 -8.178 17.644 1.00 92.06 200 ALA A O 1
ATOM 1553 N N . ILE A 1 201 ? -12.801 -6.626 16.369 1.00 95.12 201 ILE A N 1
ATOM 1554 C CA . ILE A 1 201 ? -12.065 -5.472 16.916 1.00 95.12 201 ILE A CA 1
ATOM 1555 C C . ILE A 1 201 ? -12.663 -4.976 18.239 1.00 95.12 201 ILE A C 1
ATOM 1557 O O . ILE A 1 201 ? -11.920 -4.592 19.141 1.00 95.12 201 ILE A O 1
ATOM 1561 N N . ALA A 1 202 ? -13.992 -4.973 18.372 1.00 94.88 202 ALA A N 1
ATOM 1562 C CA . ALA A 1 202 ? -14.699 -4.370 19.505 1.00 94.88 202 ALA A CA 1
ATOM 1563 C C . ALA A 1 202 ? -14.238 -4.830 20.908 1.00 94.88 202 ALA A C 1
ATOM 1565 O O . ALA A 1 202 ? -14.232 -3.994 21.810 1.00 94.88 202 ALA A O 1
ATOM 1566 N N . PRO A 1 203 ? -13.823 -6.088 21.149 1.00 94.31 203 PRO A N 1
ATOM 1567 C CA . PRO A 1 203 ? -13.359 -6.520 22.467 1.00 94.31 203 PRO A CA 1
ATOM 1568 C C . PRO A 1 203 ? -12.033 -5.887 22.905 1.00 94.31 203 PRO A C 1
ATOM 1570 O O . PRO A 1 203 ? -11.739 -5.878 24.096 1.00 94.31 203 PRO A O 1
ATOM 1573 N N . HIS A 1 204 ? -11.233 -5.364 21.973 1.00 94.06 204 HIS A N 1
ATOM 1574 C CA . HIS A 1 204 ? -9.882 -4.892 22.259 1.00 94.06 204 HIS A CA 1
ATOM 1575 C C . HIS A 1 204 ? -9.855 -3.455 22.782 1.00 94.06 204 HIS A C 1
ATOM 1577 O O . HIS A 1 204 ? -10.643 -2.600 22.373 1.00 94.06 204 HIS A O 1
ATOM 1583 N N . ASP A 1 205 ? -8.882 -3.179 23.649 1.00 94.88 205 ASP A N 1
ATOM 1584 C CA . ASP A 1 205 ? -8.634 -1.832 24.169 1.00 94.88 205 ASP A CA 1
ATOM 1585 C C . ASP A 1 205 ? -7.827 -0.954 23.213 1.00 94.88 205 ASP A C 1
ATOM 1587 O O . ASP A 1 205 ? -7.768 0.257 23.409 1.00 94.88 205 ASP A O 1
ATOM 1591 N N . GLY A 1 206 ? -7.262 -1.529 22.150 1.00 95.88 206 GLY A N 1
ATOM 1592 C CA . GLY A 1 206 ? -6.571 -0.781 21.112 1.00 95.88 206 GLY A CA 1
ATOM 1593 C C . GLY A 1 206 ? -6.603 -1.465 19.750 1.00 95.88 206 GLY A C 1
ATOM 1594 O O . GLY A 1 206 ? -7.003 -2.622 19.628 1.00 95.88 206 GLY A O 1
ATOM 1595 N N . ALA A 1 207 ? -6.237 -0.714 18.716 1.00 97.44 207 ALA A N 1
ATOM 1596 C CA . ALA A 1 207 ? -6.120 -1.183 17.341 1.00 97.44 207 ALA A CA 1
ATOM 1597 C C . ALA A 1 207 ? -5.087 -0.348 16.573 1.00 97.44 207 ALA A C 1
ATOM 1599 O O . ALA A 1 207 ? -5.002 0.871 16.738 1.00 97.44 207 ALA A O 1
ATOM 1600 N N . TRP A 1 208 ? -4.347 -0.997 15.680 1.00 97.94 208 TRP A N 1
ATOM 1601 C CA . TRP A 1 208 ? -3.387 -0.347 14.792 1.00 97.94 208 TRP A CA 1
ATOM 1602 C C . TRP A 1 208 ? -4.018 -0.069 13.436 1.00 97.94 208 TRP A C 1
ATOM 1604 O O . TRP A 1 208 ? -4.685 -0.928 12.878 1.00 97.94 208 TRP A O 1
ATOM 1614 N N . LEU A 1 209 ? -3.767 1.094 12.852 1.00 98.31 209 LEU A N 1
ATOM 1615 C CA . LEU A 1 209 ? -4.087 1.383 11.458 1.00 98.31 209 LEU A CA 1
ATOM 1616 C C . LEU A 1 209 ? -2.803 1.632 10.688 1.00 98.31 209 LEU A C 1
ATOM 1618 O O . LEU A 1 209 ? -2.074 2.569 10.995 1.00 98.31 209 LEU A O 1
ATOM 1622 N N . ILE A 1 210 ? -2.575 0.825 9.658 1.00 98.00 210 ILE A N 1
ATOM 1623 C CA . ILE A 1 210 ? -1.474 0.969 8.712 1.00 98.00 210 ILE A CA 1
ATOM 1624 C C . ILE A 1 210 ? -2.084 1.324 7.358 1.00 98.00 210 ILE A C 1
ATOM 1626 O O . ILE A 1 210 ? -2.688 0.485 6.688 1.00 98.00 210 ILE A O 1
ATOM 1630 N N . ALA A 1 211 ? -1.971 2.582 6.952 1.00 97.44 211 ALA A N 1
ATOM 1631 C CA . ALA A 1 211 ? -2.623 3.081 5.751 1.00 97.44 211 ALA A CA 1
ATOM 1632 C C . ALA A 1 211 ? -1.626 3.739 4.805 1.00 97.44 211 ALA A C 1
ATOM 1634 O O . ALA A 1 211 ? -1.013 4.752 5.134 1.00 97.44 211 ALA A O 1
ATOM 1635 N N . ALA A 1 212 ? -1.538 3.228 3.581 1.00 95.38 212 ALA A N 1
ATOM 1636 C CA . ALA A 1 212 ? -0.985 4.005 2.487 1.00 95.38 212 ALA A CA 1
ATOM 1637 C C . ALA A 1 212 ? -1.874 5.237 2.264 1.00 95.38 212 ALA A C 1
ATOM 1639 O O . ALA A 1 212 ? -3.083 5.095 2.083 1.00 95.38 212 ALA A O 1
ATOM 1640 N N . ALA A 1 213 ? -1.313 6.444 2.288 1.00 93.00 213 ALA A N 1
ATOM 1641 C CA . ALA A 1 213 ? -2.034 7.677 1.981 1.00 93.00 213 ALA A CA 1
ATOM 1642 C C . ALA A 1 213 ? -1.083 8.703 1.361 1.00 93.00 213 ALA A C 1
ATOM 1644 O O . ALA A 1 213 ? -0.016 8.993 1.897 1.00 93.00 213 ALA A O 1
ATOM 1645 N N . ARG A 1 214 ? -1.492 9.270 0.220 1.00 83.88 214 ARG A N 1
ATOM 1646 C CA . ARG A 1 214 ? -0.631 10.143 -0.598 1.00 83.88 214 ARG A CA 1
ATOM 1647 C C . ARG A 1 214 ? -0.459 11.539 -0.025 1.00 83.88 214 ARG A C 1
ATOM 1649 O O . ARG A 1 214 ? 0.533 12.198 -0.291 1.00 83.88 214 ARG A O 1
ATOM 1656 N N . THR A 1 215 ? -1.459 12.003 0.711 1.00 88.44 215 THR A N 1
ATOM 1657 C CA . THR A 1 215 ? -1.510 13.359 1.244 1.00 88.44 215 THR A CA 1
ATOM 1658 C C . THR A 1 215 ? -2.023 13.333 2.667 1.00 88.44 215 THR A C 1
ATOM 1660 O O . THR A 1 215 ? -2.779 12.439 3.057 1.00 88.44 215 THR A O 1
ATOM 1663 N N . GLU A 1 216 ? -1.680 14.373 3.414 1.00 90.56 216 GLU A N 1
ATOM 1664 C CA . GLU A 1 216 ? -2.215 14.604 4.752 1.00 90.56 216 GLU A CA 1
ATOM 1665 C C . GLU A 1 216 ? -3.750 14.655 4.773 1.00 90.56 216 GLU A C 1
ATOM 1667 O O . GLU A 1 216 ? -4.404 14.04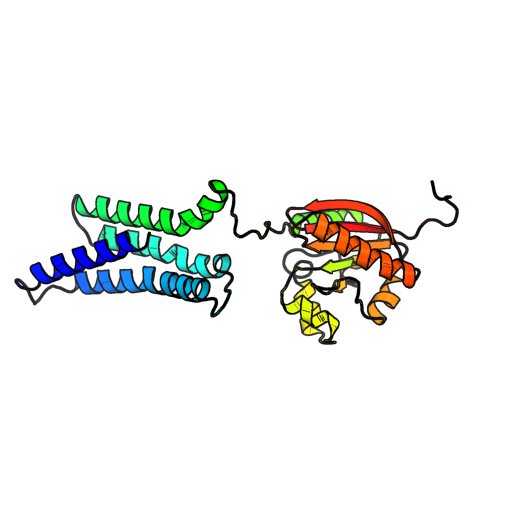2 5.615 1.00 90.56 216 GLU A O 1
ATOM 1672 N N . LYS A 1 217 ? -4.361 15.278 3.758 1.00 92.94 217 LYS A N 1
ATOM 1673 C CA . LYS A 1 217 ? -5.822 15.291 3.591 1.00 92.94 217 LYS A CA 1
ATOM 1674 C C . LYS A 1 217 ? -6.395 13.880 3.421 1.00 92.94 217 LYS A C 1
ATOM 1676 O O . LYS A 1 217 ? -7.424 13.556 4.015 1.00 92.94 217 LYS A O 1
ATOM 1681 N N . SER A 1 218 ? -5.736 13.036 2.621 1.00 92.31 218 SER A N 1
ATOM 1682 C CA . SER A 1 218 ? -6.139 11.638 2.445 1.00 92.31 218 SER A CA 1
ATOM 1683 C C . SER A 1 218 ? -6.008 10.864 3.755 1.00 92.31 218 SER A C 1
ATOM 1685 O O . SER A 1 218 ? -6.942 10.149 4.113 1.00 92.31 218 SER A O 1
ATOM 1687 N N . LYS A 1 219 ? -4.898 11.030 4.488 1.00 95.31 219 LYS A N 1
ATOM 1688 C CA . LYS A 1 219 ? -4.697 10.427 5.814 1.00 95.31 219 LYS A CA 1
ATOM 1689 C C . LYS A 1 219 ? -5.818 10.828 6.766 1.00 95.31 219 LYS A C 1
ATOM 1691 O O . LYS A 1 219 ? -6.484 9.957 7.315 1.00 95.31 219 LYS A O 1
ATOM 1696 N N . ALA A 1 220 ? -6.058 12.128 6.928 1.00 96.38 220 ALA A N 1
ATOM 1697 C CA . ALA A 1 220 ? -7.083 12.650 7.826 1.00 96.38 220 ALA A CA 1
ATOM 1698 C C . ALA A 1 220 ? -8.473 12.087 7.493 1.00 96.38 220 ALA A C 1
ATOM 1700 O O . ALA A 1 220 ? -9.203 11.677 8.392 1.00 96.38 220 ALA A O 1
ATOM 1701 N N . SER A 1 221 ? -8.812 11.985 6.202 1.00 96.56 221 SER A N 1
ATOM 1702 C CA . SER A 1 221 ? -10.066 11.366 5.761 1.00 96.56 221 SER A CA 1
ATOM 1703 C C . SER A 1 221 ? -10.150 9.879 6.122 1.00 96.56 221 SER A C 1
ATOM 1705 O O . SER A 1 221 ? -11.185 9.436 6.620 1.00 96.56 221 SER A O 1
ATOM 1707 N N . ILE A 1 222 ? -9.075 9.111 5.910 1.00 97.44 222 ILE A N 1
ATOM 1708 C CA . ILE A 1 222 ? -9.019 7.682 6.259 1.00 97.44 222 ILE A CA 1
ATOM 1709 C C . ILE A 1 222 ? -9.187 7.504 7.771 1.00 97.44 222 ILE A C 1
ATOM 1711 O O . ILE A 1 222 ? -10.056 6.749 8.205 1.00 97.44 222 ILE A O 1
ATOM 1715 N N . VAL A 1 223 ? -8.403 8.238 8.567 1.00 97.94 223 VAL A N 1
ATOM 1716 C CA . VAL A 1 223 ? -8.442 8.183 10.035 1.00 97.94 223 VAL A CA 1
ATOM 1717 C C . VAL A 1 223 ? -9.831 8.547 10.547 1.00 97.94 223 VAL A C 1
ATOM 1719 O O . VAL A 1 223 ? -10.387 7.797 11.342 1.00 97.94 223 VAL A O 1
ATOM 1722 N N . ALA A 1 224 ? -10.433 9.633 10.052 1.00 97.88 224 ALA A N 1
ATOM 1723 C CA . ALA A 1 224 ? -11.769 10.056 10.467 1.00 97.88 224 ALA A CA 1
ATOM 1724 C C . ALA A 1 224 ? -12.841 8.999 10.156 1.00 97.88 224 ALA A C 1
ATOM 1726 O O . ALA A 1 224 ? -13.716 8.746 10.984 1.00 97.88 224 ALA A O 1
ATOM 1727 N N . GLN A 1 225 ? -12.770 8.351 8.989 1.00 97.94 225 GLN A N 1
ATOM 1728 C CA . GLN A 1 225 ? -13.715 7.297 8.611 1.00 97.94 225 GLN A CA 1
ATOM 1729 C C . GLN A 1 225 ? -13.582 6.051 9.493 1.00 97.94 225 GLN A C 1
ATOM 1731 O O . GLN A 1 225 ? -14.594 5.548 9.981 1.00 97.94 225 GLN A O 1
ATOM 1736 N N . VAL A 1 226 ? -12.353 5.578 9.725 1.00 97.81 226 VAL A N 1
ATOM 1737 C CA . VAL A 1 226 ? -12.086 4.426 10.603 1.00 97.81 226 VAL A CA 1
ATOM 1738 C C . VAL A 1 226 ? -12.522 4.749 12.031 1.00 97.81 226 VAL A C 1
ATOM 1740 O O . VAL A 1 226 ? -13.296 4.006 12.632 1.00 97.81 226 VAL A O 1
ATOM 1743 N N . GLN A 1 227 ? -12.130 5.916 12.540 1.00 97.62 227 GLN A N 1
ATOM 1744 C CA . GLN A 1 227 ? -12.497 6.389 13.870 1.00 97.62 227 GLN A CA 1
ATOM 1745 C C . GLN A 1 227 ? -14.017 6.476 14.057 1.00 97.62 227 GLN A C 1
ATOM 1747 O O . GLN A 1 227 ? -14.540 6.044 15.083 1.00 97.62 227 GLN A O 1
ATOM 1752 N N . ALA A 1 228 ? -14.748 7.004 13.070 1.00 97.19 228 ALA A N 1
ATOM 1753 C CA . ALA A 1 228 ? -16.205 7.116 13.130 1.00 97.19 228 ALA A CA 1
ATOM 1754 C C . ALA A 1 228 ? -16.910 5.754 13.207 1.00 97.19 228 ALA A C 1
ATOM 1756 O O . ALA A 1 228 ? -18.028 5.675 13.718 1.00 97.19 228 ALA A O 1
ATOM 1757 N N . VAL A 1 229 ? -16.297 4.697 12.678 1.00 96.94 229 VAL A N 1
ATOM 1758 C CA . VAL A 1 229 ? -16.866 3.345 12.703 1.00 96.94 229 VAL A CA 1
ATOM 1759 C C . VAL A 1 229 ? -16.512 2.649 14.007 1.00 96.94 229 VAL A C 1
ATOM 1761 O O . VAL A 1 229 ? -17.411 2.126 14.656 1.00 96.94 229 VAL A O 1
ATOM 1764 N N . LEU A 1 230 ? -15.260 2.756 14.461 1.00 96.62 230 LEU A N 1
ATOM 1765 C CA . LEU A 1 230 ? -14.841 2.216 15.757 1.00 96.62 230 LEU A CA 1
ATOM 1766 C C . LEU A 1 230 ? -15.644 2.833 16.916 1.00 96.62 230 LEU A C 1
ATOM 1768 O O . LEU A 1 230 ? -16.071 2.111 17.812 1.00 96.62 230 LEU A O 1
ATOM 1772 N N . ARG A 1 231 ? -15.961 4.140 16.865 1.00 95.38 231 ARG A N 1
ATOM 1773 C CA . ARG A 1 231 ? -16.866 4.779 17.847 1.00 95.38 231 ARG A CA 1
ATOM 1774 C C . ARG A 1 231 ? -18.263 4.166 17.842 1.00 95.38 231 ARG A C 1
ATOM 1776 O O . ARG A 1 231 ? -18.830 3.943 18.905 1.00 95.38 231 ARG A O 1
ATOM 1783 N N . ARG A 1 232 ? -18.821 3.911 16.655 1.00 94.50 232 ARG A N 1
ATOM 1784 C CA . ARG A 1 232 ? -20.174 3.352 16.504 1.00 94.50 232 ARG A CA 1
ATOM 1785 C C . ARG A 1 232 ? -20.284 1.933 17.052 1.00 94.50 232 ARG A C 1
ATOM 1787 O O . ARG A 1 232 ? -21.359 1.553 17.495 1.00 94.50 232 ARG A O 1
ATOM 1794 N N . THR A 1 233 ? -19.191 1.175 17.047 1.00 93.25 233 THR A N 1
ATOM 1795 C CA . THR A 1 233 ? -19.160 -0.212 17.527 1.00 93.25 233 THR A CA 1
ATOM 1796 C C . THR A 1 233 ? -18.616 -0.363 18.947 1.00 93.25 233 THR A C 1
ATOM 1798 O O . THR A 1 233 ? -18.366 -1.485 19.375 1.00 93.25 233 THR A O 1
ATOM 1801 N N . GLY A 1 234 ? -18.396 0.738 19.678 1.00 92.31 234 GLY A N 1
ATOM 1802 C CA . GLY A 1 234 ? -17.813 0.702 21.029 1.00 92.31 234 GLY A CA 1
ATOM 1803 C C . GLY A 1 234 ? -16.345 0.245 21.072 1.00 92.31 234 GLY A C 1
ATOM 1804 O O . GLY A 1 234 ? -15.834 -0.140 22.129 1.00 92.31 234 GLY A O 1
ATOM 1805 N N . GLY A 1 235 ? -15.667 0.263 19.923 1.00 92.56 235 GLY A N 1
ATOM 1806 C CA . GLY A 1 235 ? -14.262 -0.096 19.785 1.00 92.56 235 GLY A CA 1
ATOM 1807 C C . GLY A 1 235 ? -13.299 1.035 20.177 1.00 92.56 235 GLY A C 1
ATOM 1808 O O . GLY A 1 235 ? -13.721 2.134 20.558 1.00 92.56 235 GLY A O 1
ATOM 1809 N N . PRO A 1 236 ? -11.985 0.783 20.067 1.00 93.38 236 PRO A N 1
ATOM 1810 C CA . PRO A 1 236 ? -10.950 1.771 20.343 1.00 93.38 236 PRO A CA 1
ATOM 1811 C C . PRO A 1 236 ? -10.985 2.864 19.276 1.00 93.38 236 PRO A C 1
ATOM 1813 O O . PRO A 1 236 ? -10.850 2.592 18.091 1.00 93.38 236 PRO A O 1
ATOM 1816 N N . ALA A 1 237 ? -11.202 4.115 19.670 1.00 95.12 237 ALA A N 1
ATOM 1817 C CA . ALA A 1 237 ? -11.376 5.205 18.709 1.00 95.12 237 ALA A CA 1
ATOM 1818 C C . ALA A 1 237 ? -10.694 6.510 19.119 1.00 95.12 237 ALA A C 1
ATOM 1820 O O . ALA A 1 237 ? -10.862 7.532 18.450 1.00 95.12 237 ALA A O 1
ATOM 1821 N N . HIS A 1 238 ? -9.954 6.528 20.221 1.00 95.81 238 HIS A N 1
ATOM 1822 C CA . HIS A 1 238 ? -9.130 7.666 20.590 1.00 95.81 238 HIS A CA 1
ATOM 1823 C C . HIS A 1 238 ? -7.759 7.512 19.938 1.00 95.81 238 HIS A C 1
ATOM 1825 O O . HIS A 1 238 ? -7.100 6.504 20.133 1.00 95.81 238 HIS A O 1
ATOM 1831 N N . VAL A 1 239 ? -7.346 8.486 19.131 1.00 96.31 239 VAL A N 1
ATOM 1832 C CA . VAL A 1 239 ? -6.028 8.456 18.493 1.00 96.31 239 VAL A CA 1
ATOM 1833 C C . VAL A 1 239 ? -4.982 8.857 19.527 1.00 96.31 239 VAL A C 1
ATOM 1835 O O . VAL A 1 239 ? -5.041 9.986 20.011 1.00 96.31 239 VAL A O 1
ATOM 1838 N N . THR A 1 240 ? -4.029 7.977 19.832 1.00 94.31 240 THR A N 1
ATOM 1839 C CA . THR A 1 240 ? -2.964 8.260 20.815 1.00 94.31 240 THR A CA 1
ATOM 1840 C C . THR A 1 240 ? -1.616 8.545 20.174 1.00 94.31 240 THR A C 1
ATOM 1842 O O . THR A 1 240 ? -0.854 9.362 20.680 1.00 94.31 240 THR A O 1
ATOM 1845 N N . THR A 1 241 ? -1.305 7.911 19.044 1.00 95.38 241 THR A N 1
ATOM 1846 C CA . THR 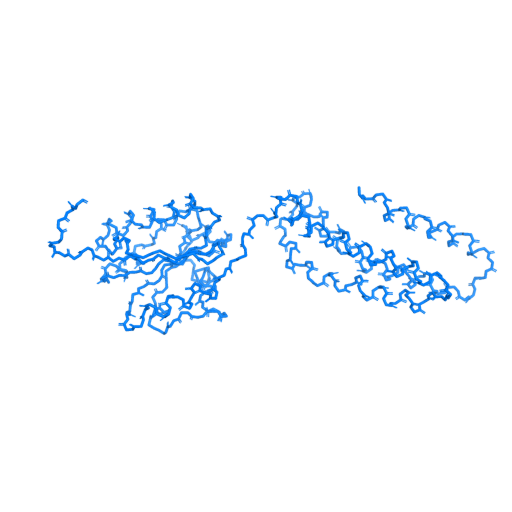A 1 241 ? -0.025 8.085 18.342 1.00 95.38 241 THR A CA 1
ATOM 1847 C C . THR A 1 241 ? -0.231 8.063 16.831 1.00 95.38 241 THR A C 1
ATOM 1849 O O . THR A 1 241 ? -1.068 7.316 16.321 1.00 95.38 241 THR A O 1
ATOM 1852 N N . GLN A 1 242 ? 0.539 8.884 16.109 1.00 96.62 242 GLN A N 1
ATOM 1853 C CA . GLN A 1 242 ? 0.615 8.887 14.647 1.00 96.62 242 GLN A CA 1
ATOM 1854 C C . GLN A 1 242 ? 2.073 8.988 14.19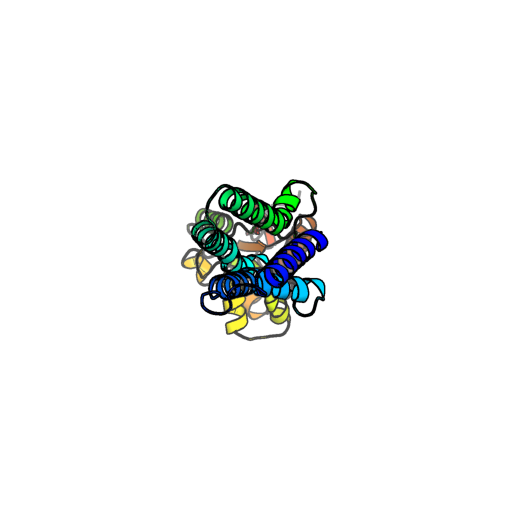4 1.00 96.62 242 GLN A C 1
ATOM 1856 O O . GLN A 1 242 ? 2.826 9.801 14.725 1.00 96.62 242 GLN A O 1
ATOM 1861 N N . GLN A 1 243 ? 2.456 8.190 13.200 1.00 96.81 243 GLN A N 1
ATOM 1862 C CA . GLN A 1 243 ? 3.787 8.208 12.586 1.00 96.81 243 GLN A CA 1
ATOM 1863 C C . GLN A 1 243 ? 3.675 8.093 11.058 1.00 96.81 243 GLN A C 1
ATOM 1865 O O . GLN A 1 243 ? 2.751 7.455 10.544 1.00 96.81 243 GLN A O 1
ATOM 1870 N N . GLN A 1 244 ? 4.609 8.720 10.337 1.00 95.06 244 GLN A N 1
ATOM 1871 C CA . GLN A 1 244 ? 4.669 8.743 8.872 1.00 95.06 244 GLN A CA 1
ATOM 1872 C C . GLN A 1 244 ? 5.941 8.056 8.368 1.00 95.06 244 GLN A C 1
ATOM 1874 O O . GLN A 1 244 ? 7.031 8.351 8.851 1.00 95.06 244 GLN A O 1
ATOM 1879 N N . PHE A 1 245 ? 5.795 7.211 7.349 1.00 94.12 245 PHE A N 1
ATOM 1880 C CA . PHE A 1 245 ? 6.871 6.485 6.672 1.00 94.12 245 PHE A CA 1
ATOM 1881 C C . PHE A 1 245 ? 6.629 6.533 5.165 1.00 94.12 245 PHE A C 1
ATOM 1883 O O . PHE A 1 245 ? 5.892 5.703 4.639 1.00 94.12 245 PHE A O 1
ATOM 1890 N N . ASP A 1 246 ? 7.161 7.558 4.494 1.00 88.88 246 ASP A N 1
ATOM 1891 C CA . ASP A 1 246 ? 7.050 7.802 3.048 1.00 88.88 246 ASP A CA 1
ATOM 1892 C C . ASP A 1 246 ? 5.740 7.287 2.418 1.00 88.88 246 ASP A C 1
ATOM 1894 O O . ASP A 1 246 ? 5.649 6.214 1.838 1.00 88.88 246 ASP A O 1
ATOM 1898 N N . GLY A 1 247 ? 4.645 8.031 2.574 1.00 89.75 247 GLY A N 1
ATOM 1899 C CA . GLY A 1 247 ? 3.349 7.644 2.000 1.00 89.75 247 GLY A CA 1
ATOM 1900 C C . GLY A 1 247 ? 2.625 6.480 2.695 1.00 89.75 247 GLY A C 1
ATOM 1901 O O . GLY A 1 247 ? 1.525 6.133 2.260 1.00 89.75 247 GLY A O 1
ATOM 1902 N N . VAL A 1 248 ? 3.176 5.912 3.772 1.00 96.19 248 VAL A N 1
ATOM 1903 C CA . VAL A 1 248 ? 2.501 4.986 4.697 1.00 96.19 248 VAL A CA 1
ATOM 1904 C C . VAL A 1 248 ? 2.364 5.644 6.067 1.00 96.19 248 VAL A C 1
ATOM 1906 O O . VAL A 1 248 ? 3.282 6.291 6.561 1.00 96.19 248 VAL A O 1
ATOM 1909 N N . TRP A 1 249 ? 1.202 5.489 6.688 1.00 96.88 249 TRP A N 1
ATOM 1910 C CA . TRP A 1 249 ? 0.873 6.063 7.985 1.00 96.88 249 TRP A CA 1
ATOM 1911 C C . TRP A 1 249 ? 0.541 4.966 8.973 1.00 96.88 249 TRP A C 1
ATOM 1913 O O . TRP A 1 249 ? -0.230 4.063 8.647 1.00 96.88 249 TRP A O 1
ATOM 1923 N N . VAL A 1 250 ? 1.081 5.086 10.180 1.00 97.94 250 VAL A N 1
ATOM 1924 C CA . VAL A 1 250 ? 0.740 4.236 11.317 1.00 97.94 250 VAL A CA 1
ATOM 1925 C C . VAL A 1 250 ? -0.008 5.081 12.334 1.00 97.94 250 VAL A C 1
ATOM 1927 O O . VAL A 1 250 ? 0.474 6.138 12.741 1.00 97.94 250 VAL A O 1
ATOM 1930 N N . VAL A 1 251 ? -1.193 4.630 12.731 1.00 97.75 251 VAL A N 1
ATOM 1931 C CA . VAL A 1 251 ? -2.038 5.298 13.723 1.00 97.75 251 VAL A CA 1
ATOM 1932 C C . VAL A 1 251 ? -2.444 4.295 14.792 1.00 97.75 251 VAL A C 1
ATOM 1934 O O . VAL A 1 251 ? -2.940 3.220 14.468 1.00 97.75 251 VAL A O 1
ATOM 1937 N N . CYS A 1 252 ? -2.245 4.658 16.055 1.00 97.44 252 CYS A N 1
ATOM 1938 C CA . CYS A 1 252 ? -2.743 3.898 17.194 1.00 97.44 252 CYS A CA 1
ATOM 1939 C C . CYS A 1 252 ? -4.113 4.436 17.613 1.00 97.44 252 CYS A C 1
ATOM 1941 O O . CYS A 1 252 ? -4.264 5.646 17.827 1.00 97.44 252 CYS A O 1
ATOM 1943 N N . PHE A 1 253 ? -5.092 3.544 17.734 1.00 97.19 253 PHE A N 1
ATOM 1944 C CA . PHE A 1 253 ? -6.370 3.818 18.372 1.00 97.19 253 PHE A CA 1
ATOM 1945 C C . PHE A 1 253 ? -6.443 3.095 19.709 1.00 97.19 253 PHE A C 1
ATOM 1947 O O . PHE A 1 253 ? -6.151 1.909 19.772 1.00 97.19 253 PHE A O 1
ATOM 1954 N N . GLU A 1 254 ? -6.933 3.774 20.739 1.00 95.88 254 GLU A N 1
ATOM 1955 C CA . GLU A 1 254 ? -7.199 3.205 22.058 1.00 95.88 254 GLU A CA 1
ATOM 1956 C C . GLU A 1 254 ? -8.638 3.488 22.499 1.00 95.88 254 GLU A C 1
ATOM 1958 O O . GLU A 1 254 ? -9.301 4.441 22.057 1.00 95.88 254 GLU A O 1
ATOM 1963 N N . ARG A 1 255 ? -9.156 2.638 23.381 1.00 94.12 255 ARG A N 1
ATOM 1964 C CA . ARG A 1 255 ? -10.392 2.891 24.108 1.00 94.12 255 ARG A CA 1
ATOM 1965 C C . ARG A 1 255 ? -10.099 3.971 25.140 1.00 94.12 255 ARG A C 1
ATOM 1967 O O . ARG A 1 255 ? -9.143 3.892 25.902 1.00 94.12 255 ARG A O 1
ATOM 1974 N N . ARG A 1 256 ? -10.928 5.014 25.160 1.00 85.94 256 ARG A N 1
ATOM 1975 C CA . ARG A 1 256 ? -10.770 6.093 26.134 1.00 85.94 256 ARG A CA 1
ATOM 1976 C C . ARG A 1 256 ? -10.871 5.493 27.547 1.00 85.94 256 ARG A C 1
ATOM 1978 O O . ARG A 1 256 ? -11.868 4.818 27.809 1.00 85.94 256 ARG A O 1
ATOM 1985 N N . PRO A 1 257 ? -9.904 5.736 28.449 1.00 74.38 257 PRO A N 1
ATOM 1986 C CA . PRO A 1 257 ? -9.999 5.239 29.813 1.00 74.38 257 PRO A CA 1
ATOM 1987 C C . PRO A 1 257 ? -11.250 5.827 30.468 1.00 74.38 257 PRO A C 1
ATOM 1989 O O . PRO A 1 257 ? -11.483 7.042 30.408 1.00 74.38 257 PRO A O 1
ATOM 1992 N N . ALA A 1 258 ? -12.075 4.959 31.051 1.00 65.38 258 ALA A N 1
ATOM 1993 C CA . ALA A 1 258 ? -13.257 5.366 31.793 1.00 65.38 258 ALA A CA 1
ATOM 1994 C C . ALA A 1 258 ? -12.811 6.284 32.945 1.00 65.38 258 ALA A C 1
ATOM 1996 O O . ALA A 1 258 ? -12.166 5.829 33.882 1.00 65.38 258 ALA A O 1
ATOM 1997 N N . GLY A 1 259 ? -13.085 7.590 32.842 1.00 65.00 259 GLY A N 1
ATOM 1998 C CA . GLY A 1 259 ? -12.814 8.551 33.918 1.00 65.00 259 GLY A CA 1
ATOM 1999 C C . GLY A 1 259 ? -11.946 9.767 33.578 1.00 65.00 259 GLY A C 1
ATOM 2000 O O . GLY A 1 259 ? -11.774 10.613 34.449 1.00 65.00 259 GLY A O 1
ATOM 2001 N N . ARG A 1 260 ? -11.427 9.931 32.350 1.00 53.41 260 ARG A N 1
ATOM 2002 C CA . ARG A 1 260 ? -10.715 11.175 31.975 1.00 53.41 260 ARG A CA 1
ATOM 2003 C C . ARG A 1 260 ? -11.669 12.174 31.289 1.00 53.41 260 ARG A C 1
ATOM 2005 O O . ARG A 1 260 ? -12.063 11.903 30.142 1.00 53.41 260 ARG A O 1
ATOM 2012 N N . PRO A 1 261 ? -12.060 13.295 31.940 1.00 50.03 261 PRO A N 1
ATOM 2013 C CA . PRO A 1 261 ? -12.967 14.285 31.352 1.00 50.03 261 PRO A CA 1
ATOM 2014 C C . PRO A 1 261 ? -12.402 14.851 30.043 1.00 50.03 261 PRO A C 1
ATOM 2016 O O . PRO A 1 261 ? -11.200 14.787 29.785 1.00 50.03 261 PRO A O 1
ATOM 2019 N N . ALA A 1 262 ? -13.288 15.299 29.151 1.00 56.12 262 ALA A N 1
ATOM 2020 C CA . ALA A 1 262 ? -12.887 15.948 27.907 1.00 56.12 262 ALA A CA 1
ATOM 2021 C C . ALA A 1 262 ? -12.409 17.360 28.228 1.00 56.12 262 ALA A C 1
ATOM 2023 O O . ALA A 1 262 ? -13.214 18.175 28.666 1.00 56.12 262 ALA A O 1
ATOM 2024 N N . ASN A 1 263 ? -11.112 17.592 28.036 1.00 48.25 263 ASN A N 1
ATOM 2025 C CA . ASN A 1 263 ? -10.585 18.936 27.843 1.00 48.25 263 ASN A CA 1
ATOM 2026 C C . ASN A 1 263 ? -10.826 19.365 26.398 1.00 48.25 263 ASN A C 1
ATOM 2028 O O . ASN A 1 263 ? -10.720 18.481 25.511 1.00 48.25 263 ASN A O 1
#

Radius of gyration: 27.06 Å; chains: 1; bounding box: 58×34×88 Å

Secondary structure (DSSP, 8-state):
--HHHHHHHHHHHHHHHHHTTT-TTS--HHHHHHHHHHHHHHHHHHHHHHHHTTS----HHHHHHHHHHHHHHHHHHHHHH--TTHHHHHHHHHHHHHHHHTHHHHHHHHSS---S-----HHHHHHHHHHH-TT----EEEE---SGGGGGGT---HHHHHHHTHHHHSSS---TTGGGGEEEPPSS-TT---HHHHHHHTT-SEEEEEEE-SSHHHHHHHHHHHHHHHHHTT---EEEEEEEETTEEEEEEEPPPTT----

Sequence (263 aa):
LALAPALALAVAARQAARRGRRDAADDLPWLRVLLVACWAFVPPACLWALTALDVAPLWVRRYAIAAQIAPLVAMGLWVGLFRGRTRWWVGLACAAMFMAANGAQLSGIFHGRVVDRPQQDWRSAVAAVNNAAVGSDWPALVRSDLIEGRELETSDDRELREYCLLPVTSIYRLDATTRRRLVPLPTTRPGRMRSADLQAIAPHDGAWLIAAARTEKSKASIVAQVQAVLRRTGGPAHVTTQQQFDGVWVVCFERRPAGRPAN